Protein AF-A0A836V595-F1 (afdb_monomer_lite)

Secondary structure (DSSP, 8-state):
-PPPPPHHHHHHHHHHHHHHS-HHHHHHHB-S-EEEE--TTSSHHHHHHHHHTSTTEEB-SS--HHHHHTSGGGSS-STT---S---GGGGTTTHHHHHHHHHHHH-B-TT--BGGGS-GGGS-SSBEEEEE-GGGGT-HHHHHHH-TT-EEEE----HHHHHHHHHHHHHHHTTTSSEEETT-TT-TTSPEES---TTGGGGGGS-HHHHH-

Sequence (213 aa):
MSGPPSLQDLITAVNQVAGNFSAAESRACFRDPVIIVSAPRAGSTLLFELMSQAKGLWTVGGESHPVFMTQPHLRAENASFDSGRLTKAHAEGETAHKIRAGFLTLLVDRDRKRYMTMEPSARPSAFRFLEKTPRNALNIPFLCEVFPDARFIFLHRDPRENIASIMEAWTAGRQGGFVTFPGLSGWKRGDWCLLLPPGWRELNDASIAEIAA

Radius of gyration: 17.85 Å; chains: 1; bounding box: 44×37×45 Å

Foldseek 3Di:
DDPDDDLVRLLVQLVVLLVVADLVLLQQQAAQAEEEEEAPPLCVVVVLLVVLQDPQEKELNDALLSLLVSPVVLLCDDPVSQFNADALVCLPDCNLSSSSSSGLSRIAHSVRDRQVPDDPVPRDSYTHYYHYDHSVNRYVNNVCSSHVNYDYDYRDDDLVVQLVVQLVQVVCVVVVGQFPAAQPPLAPPGTDGDGTDGPNNVCNVPDSSVVSD

pLDDT: mean 92.15, std 9.71, range [34.75, 98.69]

Structure (mmCIF, N/CA/C/O backbone):
data_AF-A0A836V595-F1
#
_entry.id   AF-A0A836V595-F1
#
loop_
_atom_site.group_PDB
_atom_site.id
_atom_site.type_symbol
_atom_site.label_atom_id
_atom_site.label_alt_id
_atom_site.label_comp_id
_atom_site.label_asym_id
_atom_site.label_entity_id
_atom_site.label_seq_id
_atom_site.pdbx_PDB_ins_code
_atom_site.Cartn_x
_atom_site.Cartn_y
_atom_site.Cartn_z
_atom_site.occupancy
_atom_site.B_iso_or_equiv
_atom_site.auth_seq_id
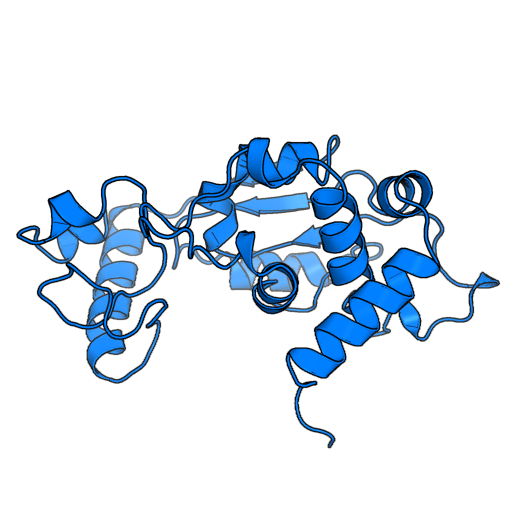_atom_site.auth_comp_id
_atom_site.auth_asym_id
_atom_site.auth_atom_id
_atom_site.pdbx_PDB_model_num
ATOM 1 N N . MET A 1 1 ? 25.486 -2.006 8.867 1.00 34.75 1 MET A N 1
ATOM 2 C CA . MET A 1 1 ? 24.134 -2.118 8.282 1.00 34.75 1 MET A CA 1
ATOM 3 C C . MET A 1 1 ? 23.534 -0.726 8.280 1.00 34.75 1 MET A C 1
ATOM 5 O O . MET A 1 1 ? 23.306 -0.190 9.354 1.00 34.75 1 MET A O 1
ATOM 9 N N . SER A 1 2 ? 23.398 -0.098 7.115 1.00 46.50 2 SER A N 1
ATOM 10 C CA . SER A 1 2 ? 22.745 1.210 7.002 1.00 46.50 2 SER A CA 1
ATOM 11 C C . SER A 1 2 ? 21.274 1.052 7.399 1.00 46.50 2 SER A C 1
ATOM 13 O O . SER A 1 2 ? 20.647 0.077 6.983 1.00 46.50 2 SER A O 1
ATOM 15 N N . GLY A 1 3 ? 20.745 1.948 8.235 1.00 52.47 3 GLY A N 1
ATOM 16 C CA . GLY A 1 3 ? 19.328 1.943 8.609 1.00 52.47 3 GLY A CA 1
ATOM 17 C C . GLY A 1 3 ? 18.401 2.061 7.388 1.00 52.47 3 GLY A C 1
ATOM 18 O O . GLY A 1 3 ? 18.876 2.319 6.276 1.00 52.47 3 GLY A O 1
ATOM 19 N N . PRO A 1 4 ? 17.082 1.859 7.560 1.00 64.81 4 PRO A N 1
ATOM 20 C CA . PRO A 1 4 ? 16.130 2.116 6.485 1.00 64.81 4 PRO A CA 1
ATOM 21 C C . PRO A 1 4 ? 16.301 3.559 5.970 1.00 64.81 4 PRO A C 1
ATOM 23 O O . PRO A 1 4 ? 16.566 4.453 6.777 1.00 64.81 4 PRO A O 1
ATOM 26 N N . PRO A 1 5 ? 16.192 3.793 4.648 1.00 75.75 5 PRO A N 1
ATOM 27 C CA . PRO A 1 5 ? 16.353 5.129 4.080 1.00 75.75 5 PRO A CA 1
ATOM 28 C C . PRO A 1 5 ? 15.342 6.090 4.705 1.00 75.75 5 PRO A C 1
ATOM 30 O O . PRO A 1 5 ? 14.202 5.699 4.986 1.00 75.75 5 PRO A O 1
ATOM 33 N N . SER A 1 6 ? 15.744 7.344 4.917 1.00 91.19 6 SER A N 1
ATOM 34 C CA . SER A 1 6 ? 14.807 8.351 5.411 1.00 91.19 6 SER A CA 1
ATOM 35 C C . SER A 1 6 ? 13.699 8.593 4.379 1.00 91.19 6 SER A C 1
ATOM 37 O O . SER A 1 6 ? 13.858 8.327 3.184 1.00 91.19 6 SER A O 1
ATOM 39 N N . LEU A 1 7 ? 12.563 9.141 4.819 1.00 91.06 7 LEU A N 1
ATOM 40 C CA . LEU A 1 7 ? 11.489 9.518 3.897 1.00 91.06 7 LEU A CA 1
ATOM 41 C C . LEU A 1 7 ? 11.977 10.524 2.838 1.00 91.06 7 LEU A C 1
ATOM 43 O O . LEU A 1 7 ? 11.551 10.451 1.688 1.00 91.06 7 LEU A O 1
ATOM 47 N N . GLN A 1 8 ? 12.899 11.422 3.199 1.00 93.94 8 GLN A N 1
ATOM 48 C CA . GLN A 1 8 ? 13.467 12.398 2.270 1.00 93.94 8 GLN A CA 1
ATOM 49 C C . GLN A 1 8 ? 14.365 11.738 1.214 1.00 93.94 8 GLN A C 1
ATOM 51 O O . GLN A 1 8 ? 14.287 12.093 0.033 1.00 93.94 8 GLN A O 1
ATOM 56 N N . ASP A 1 9 ? 15.162 10.742 1.609 1.00 95.25 9 ASP A N 1
ATOM 57 C CA . ASP A 1 9 ? 15.969 9.952 0.670 1.00 95.25 9 ASP A CA 1
ATOM 58 C C . ASP A 1 9 ? 15.066 9.191 -0.299 1.00 95.25 9 ASP A C 1
ATOM 60 O O . ASP A 1 9 ? 15.308 9.176 -1.506 1.00 95.25 9 ASP A O 1
ATOM 64 N N . LEU A 1 10 ? 13.978 8.608 0.217 1.00 95.25 10 LEU A N 1
ATOM 65 C CA . LEU A 1 10 ? 13.011 7.900 -0.611 1.00 95.25 10 LEU A CA 1
ATOM 66 C C . LEU A 1 10 ? 12.330 8.848 -1.604 1.00 95.25 10 LEU A C 1
ATOM 68 O O . LEU A 1 10 ? 12.279 8.529 -2.786 1.00 95.25 10 LEU A O 1
ATOM 72 N N . ILE A 1 11 ? 11.859 10.021 -1.165 1.00 96.69 11 ILE A N 1
ATOM 73 C CA . ILE A 1 11 ? 11.274 11.042 -2.054 1.00 96.69 11 ILE A CA 1
ATOM 74 C C . ILE A 1 11 ? 12.257 11.419 -3.168 1.00 96.69 11 ILE A C 1
ATOM 76 O O . ILE A 1 11 ? 11.872 11.487 -4.335 1.00 96.69 11 ILE A O 1
ATOM 80 N N . THR A 1 12 ? 13.528 11.620 -2.820 1.00 97.44 12 THR A N 1
ATOM 81 C CA . THR A 1 12 ? 14.582 11.953 -3.787 1.00 97.44 12 THR A CA 1
ATOM 82 C C . THR A 1 12 ? 14.764 10.832 -4.810 1.00 97.44 12 THR A C 1
ATOM 84 O O . THR A 1 12 ? 14.734 11.089 -6.013 1.00 97.44 12 THR A O 1
ATOM 87 N N . ALA A 1 13 ? 14.855 9.581 -4.353 1.00 97.12 13 ALA A N 1
ATOM 88 C CA . ALA A 1 13 ? 14.976 8.418 -5.226 1.00 97.12 13 ALA A CA 1
ATOM 89 C C . ALA A 1 13 ? 13.745 8.231 -6.132 1.00 97.12 13 ALA A C 1
ATOM 91 O O . ALA A 1 13 ? 13.896 7.926 -7.313 1.00 97.12 13 ALA A O 1
ATOM 92 N N . VAL A 1 14 ? 12.529 8.457 -5.621 1.00 97.75 14 VAL A N 1
ATOM 93 C CA . VAL A 1 14 ? 11.296 8.417 -6.428 1.00 97.75 14 VAL A CA 1
ATOM 94 C C . VAL A 1 14 ? 11.317 9.476 -7.522 1.00 97.75 14 VAL A C 1
ATOM 96 O O . VAL A 1 14 ? 11.019 9.152 -8.668 1.00 97.75 14 VAL A O 1
ATOM 99 N N . ASN A 1 15 ? 11.704 10.713 -7.206 1.00 97.69 15 ASN A N 1
ATOM 100 C CA . ASN A 1 15 ? 11.799 11.777 -8.207 1.00 97.69 15 ASN A CA 1
ATOM 101 C C . ASN A 1 15 ? 12.867 11.468 -9.268 1.00 97.69 15 ASN A C 1
ATOM 103 O O . ASN A 1 15 ? 12.645 11.728 -10.447 1.00 97.69 15 ASN A O 1
ATOM 107 N N . GLN A 1 16 ? 13.994 10.866 -8.877 1.00 97.75 16 GLN A N 1
ATOM 108 C CA . GLN A 1 16 ? 15.022 10.429 -9.822 1.00 97.75 16 GLN A CA 1
ATOM 109 C C . GLN A 1 16 ? 14.507 9.321 -10.753 1.00 97.75 16 GLN A C 1
ATOM 111 O O . GLN A 1 16 ? 14.705 9.395 -11.963 1.00 97.75 16 GLN A O 1
ATOM 116 N N . VAL A 1 17 ? 13.820 8.306 -10.218 1.00 97.69 17 VAL A N 1
ATOM 117 C CA . VAL A 1 17 ? 13.222 7.237 -11.035 1.00 97.69 17 VAL A CA 1
ATOM 118 C C . VAL A 1 17 ? 12.127 7.789 -11.950 1.00 97.69 17 VAL A C 1
ATOM 120 O O . VAL A 1 17 ? 12.084 7.409 -13.115 1.00 97.69 17 VAL A O 1
ATOM 123 N N . ALA A 1 18 ? 11.296 8.716 -11.470 1.00 97.75 18 ALA A N 1
ATOM 124 C CA . ALA A 1 18 ? 10.289 9.399 -12.283 1.00 97.75 18 ALA A CA 1
ATOM 125 C C . ALA A 1 18 ? 10.913 10.233 -13.420 1.00 97.75 18 ALA A C 1
ATOM 127 O O . ALA A 1 18 ? 10.356 10.315 -14.505 1.00 97.75 18 ALA A O 1
ATOM 128 N N . GLY A 1 19 ? 12.103 10.808 -13.215 1.00 97.25 19 GLY A N 1
ATOM 129 C CA . GLY A 1 19 ? 12.846 11.485 -14.284 1.00 97.25 19 GLY A CA 1
ATOM 130 C C . GLY A 1 19 ? 13.462 10.533 -15.320 1.00 97.25 19 GLY A C 1
ATOM 131 O O . GLY A 1 19 ? 13.653 10.922 -16.468 1.00 97.25 19 GLY A O 1
ATOM 132 N N . ASN A 1 20 ? 13.760 9.291 -14.928 1.00 96.31 20 ASN A N 1
ATOM 133 C CA . ASN A 1 20 ? 14.415 8.292 -15.781 1.00 96.31 20 ASN A CA 1
ATOM 134 C C . ASN A 1 20 ? 13.439 7.397 -16.558 1.00 96.31 20 ASN A C 1
ATOM 136 O O . ASN A 1 20 ? 13.844 6.759 -17.525 1.00 96.31 20 ASN A O 1
ATOM 140 N N . PHE A 1 21 ? 12.190 7.298 -16.106 1.00 96.44 21 PHE A N 1
ATOM 141 C CA . PHE A 1 21 ? 11.135 6.525 -16.751 1.00 96.44 21 PHE A CA 1
ATOM 142 C C . PHE A 1 21 ? 9.980 7.462 -17.050 1.00 96.44 21 PHE A C 1
ATOM 144 O O . PHE A 1 21 ? 9.424 8.047 -16.132 1.00 96.44 21 PHE A O 1
ATOM 151 N N . SER A 1 22 ? 9.536 7.547 -18.296 1.00 97.44 22 SER A N 1
ATOM 152 C CA . SER A 1 22 ? 8.296 8.256 -18.610 1.00 97.44 22 SER A CA 1
ATOM 153 C C . SER A 1 22 ? 7.074 7.603 -17.941 1.00 97.44 22 SER A C 1
ATOM 155 O O . SER A 1 22 ? 7.079 6.437 -17.512 1.00 97.44 22 SER A O 1
ATOM 157 N N . ALA A 1 23 ? 5.955 8.330 -17.903 1.00 96.69 23 ALA A N 1
ATOM 158 C CA . ALA A 1 23 ? 4.680 7.796 -17.426 1.00 96.69 23 ALA A CA 1
ATOM 159 C C . ALA A 1 23 ? 4.234 6.532 -18.188 1.00 96.69 23 ALA A C 1
ATOM 161 O O . ALA A 1 23 ? 3.664 5.625 -17.574 1.00 96.69 23 ALA A O 1
ATOM 162 N N . ALA A 1 24 ? 4.523 6.458 -19.493 1.00 96.75 24 ALA A N 1
ATOM 163 C CA . ALA A 1 24 ? 4.204 5.316 -20.346 1.00 96.75 24 ALA A CA 1
ATOM 164 C C . ALA A 1 24 ? 5.147 4.126 -20.107 1.00 96.75 24 ALA A C 1
ATOM 166 O O . ALA A 1 24 ? 4.668 3.006 -19.941 1.00 96.75 24 ALA A O 1
ATOM 167 N N . GLU A 1 25 ? 6.460 4.361 -20.016 1.00 96.69 25 GLU A N 1
ATOM 168 C CA . GLU A 1 25 ? 7.447 3.305 -19.731 1.00 96.69 25 GLU A CA 1
ATOM 169 C C . GLU A 1 25 ? 7.222 2.703 -18.347 1.00 96.69 25 GLU A C 1
ATOM 171 O O . GLU A 1 25 ? 7.095 1.487 -18.212 1.00 96.69 25 GLU A O 1
ATOM 176 N N . SER A 1 26 ? 7.072 3.553 -17.324 1.00 97.00 26 SER A N 1
ATOM 177 C CA . SER A 1 26 ? 6.771 3.087 -15.969 1.00 97.00 26 SER A CA 1
ATOM 178 C C . SER A 1 26 ? 5.471 2.292 -15.918 1.00 97.00 26 SER A C 1
ATOM 180 O O . SER A 1 26 ? 5.403 1.338 -15.161 1.00 97.00 26 SER A O 1
ATOM 182 N N . ARG A 1 27 ? 4.448 2.629 -16.715 1.00 96.88 27 ARG A N 1
ATOM 183 C CA . ARG A 1 27 ? 3.215 1.831 -16.820 1.00 96.88 27 ARG A CA 1
ATOM 184 C C . ARG A 1 27 ? 3.471 0.477 -17.483 1.00 96.88 27 ARG A C 1
ATOM 186 O O . ARG A 1 27 ? 3.009 -0.530 -16.964 1.00 96.88 27 ARG A O 1
ATOM 193 N N . ALA A 1 28 ? 4.205 0.450 -18.593 1.00 96.81 28 ALA A N 1
ATOM 194 C CA . ALA A 1 28 ? 4.486 -0.771 -19.348 1.00 96.81 28 ALA A CA 1
ATOM 195 C C . ALA A 1 28 ? 5.300 -1.808 -18.549 1.00 96.81 28 ALA A C 1
ATOM 197 O O . ALA A 1 28 ? 5.166 -3.007 -18.795 1.00 96.81 28 ALA A O 1
ATOM 198 N N . CYS A 1 29 ? 6.101 -1.367 -17.572 1.00 97.19 29 CYS A N 1
ATOM 199 C CA . CYS A 1 29 ? 6.855 -2.267 -16.700 1.00 97.19 29 CYS A CA 1
ATOM 200 C C . CYS A 1 29 ? 5.965 -3.167 -15.816 1.00 97.19 29 CYS A C 1
ATOM 202 O O . CYS A 1 29 ? 6.336 -4.311 -15.556 1.00 97.19 29 CYS A O 1
ATOM 204 N N . PHE A 1 30 ? 4.810 -2.682 -15.347 1.00 97.44 30 PHE A N 1
ATOM 205 C CA . PHE A 1 30 ? 3.935 -3.411 -14.416 1.00 97.44 30 PHE A CA 1
ATOM 206 C C . PHE A 1 30 ? 2.856 -4.176 -15.183 1.00 97.44 30 PHE A C 1
ATOM 208 O O . PHE A 1 30 ? 1.765 -3.656 -15.387 1.00 97.44 30 PHE A O 1
ATOM 215 N N . ARG A 1 31 ? 3.152 -5.413 -15.591 1.00 96.50 31 ARG A N 1
ATOM 216 C CA . ARG A 1 31 ? 2.234 -6.241 -16.384 1.00 96.50 31 ARG A CA 1
ATOM 217 C C . ARG A 1 31 ? 1.452 -7.229 -15.522 1.00 96.50 31 ARG A C 1
ATOM 219 O O . ARG A 1 31 ? 2.037 -8.027 -14.784 1.00 96.50 31 ARG A O 1
ATOM 226 N N . ASP A 1 32 ? 0.133 -7.222 -15.672 1.00 96.88 32 ASP A N 1
ATOM 227 C CA . ASP A 1 32 ? -0.839 -7.995 -14.893 1.00 96.88 32 ASP A CA 1
ATOM 228 C C . ASP A 1 32 ? -0.565 -8.005 -13.370 1.00 96.88 32 ASP A C 1
ATOM 230 O O . ASP A 1 32 ? -0.443 -9.107 -12.800 1.00 96.88 32 ASP A O 1
ATOM 234 N N . PRO A 1 33 ? -0.415 -6.846 -12.689 1.00 98.19 33 PRO A N 1
ATOM 235 C CA . PRO A 1 33 ? -0.132 -6.818 -11.255 1.00 98.19 33 PRO A CA 1
ATOM 236 C C . PRO A 1 33 ? -1.128 -7.656 -10.451 1.00 98.19 33 PRO A C 1
ATOM 238 O O . PRO A 1 33 ? -2.303 -7.748 -10.794 1.00 98.19 33 PRO A O 1
ATOM 241 N N . VAL A 1 34 ? -0.666 -8.270 -9.370 1.00 98.50 34 VAL A N 1
ATOM 242 C CA . VAL A 1 34 ? -1.486 -9.051 -8.445 1.00 98.50 34 VAL A CA 1
ATOM 243 C C . VAL A 1 34 ? -1.480 -8.346 -7.100 1.00 98.50 34 VAL A C 1
ATOM 245 O O . VAL A 1 34 ? -0.436 -8.211 -6.467 1.00 98.50 34 VAL A O 1
ATOM 248 N N . ILE A 1 35 ? -2.647 -7.896 -6.659 1.00 98.69 35 ILE A N 1
ATOM 249 C CA . ILE A 1 35 ? -2.795 -7.137 -5.417 1.00 98.69 35 ILE A CA 1
ATOM 250 C C . ILE A 1 35 ? -3.657 -7.946 -4.455 1.00 98.69 35 ILE A C 1
ATOM 252 O O . ILE A 1 35 ? -4.806 -8.275 -4.756 1.00 98.69 35 ILE A O 1
ATOM 256 N N . ILE A 1 36 ? -3.104 -8.283 -3.292 1.00 98.62 36 ILE A N 1
ATOM 257 C CA . ILE A 1 36 ? -3.832 -8.978 -2.230 1.00 98.62 36 ILE A CA 1
ATOM 258 C C . ILE A 1 36 ? -4.588 -7.934 -1.410 1.00 98.62 36 ILE A C 1
ATOM 260 O O . ILE A 1 36 ? -3.985 -7.055 -0.792 1.00 98.62 36 ILE A O 1
ATOM 264 N N . VAL A 1 37 ? -5.912 -8.062 -1.368 1.00 98.06 37 VAL A N 1
ATOM 265 C CA . VAL A 1 37 ? -6.801 -7.223 -0.560 1.00 98.06 37 VAL A CA 1
ATOM 266 C C . VAL A 1 37 ? -7.516 -8.077 0.477 1.00 98.06 37 VAL A C 1
ATOM 268 O O . VAL A 1 37 ? -7.987 -9.177 0.194 1.00 98.06 37 VAL A O 1
ATOM 271 N N . SER A 1 38 ? -7.574 -7.579 1.705 1.00 96.50 38 SER A N 1
ATOM 272 C CA . SER A 1 38 ? -8.228 -8.253 2.822 1.00 96.50 38 SER A CA 1
ATOM 273 C C . SER A 1 38 ? -8.556 -7.246 3.916 1.00 96.50 38 SER A C 1
ATOM 275 O O . SER A 1 38 ? -7.941 -6.179 3.984 1.00 96.50 38 SER A O 1
ATOM 277 N N . ALA A 1 39 ? -9.439 -7.620 4.840 1.00 95.44 39 ALA A N 1
ATOM 278 C CA . ALA A 1 39 ? -9.462 -6.964 6.141 1.00 95.44 39 ALA A CA 1
ATOM 279 C C . ALA A 1 39 ? -8.083 -7.111 6.828 1.00 95.44 39 ALA A C 1
ATOM 281 O O . ALA A 1 39 ? -7.343 -8.075 6.557 1.00 95.44 39 ALA A O 1
ATOM 282 N N . PRO A 1 40 ? -7.691 -6.185 7.721 1.00 94.38 40 PRO A N 1
ATOM 283 C CA . PRO A 1 40 ? -6.549 -6.408 8.598 1.00 94.38 40 PRO A CA 1
ATOM 284 C C . PRO A 1 40 ? -6.699 -7.741 9.335 1.00 94.38 40 PRO A C 1
ATOM 286 O O . PRO A 1 40 ? -7.807 -8.152 9.649 1.00 94.38 40 PRO A O 1
ATOM 289 N N . ARG A 1 41 ? -5.587 -8.409 9.658 1.00 94.69 41 ARG A N 1
ATOM 290 C CA . ARG A 1 41 ? -5.577 -9.661 10.453 1.00 94.69 41 ARG A CA 1
ATOM 291 C C . ARG A 1 41 ? -6.206 -10.898 9.770 1.00 94.69 41 ARG A C 1
ATOM 293 O O . ARG A 1 41 ? -6.356 -11.941 10.405 1.00 94.69 41 ARG A O 1
ATOM 300 N N . ALA A 1 42 ? -6.461 -10.834 8.462 1.00 96.12 42 ALA A N 1
ATOM 301 C CA . ALA A 1 42 ? -6.968 -11.959 7.664 1.00 96.12 42 ALA A CA 1
ATOM 302 C C . ALA A 1 42 ? -5.892 -12.976 7.208 1.00 96.12 42 ALA A C 1
ATOM 304 O O . ALA A 1 42 ? -6.208 -13.924 6.500 1.00 96.12 42 ALA A O 1
ATOM 305 N N . GLY A 1 43 ? -4.616 -12.783 7.568 1.00 95.31 43 GLY A N 1
ATOM 306 C CA . GLY A 1 43 ? -3.518 -13.673 7.151 1.00 95.31 43 GLY A CA 1
ATOM 307 C C . GLY A 1 43 ? -2.850 -13.308 5.818 1.00 95.31 43 GLY A C 1
ATOM 308 O O . GLY A 1 43 ? -2.105 -14.110 5.260 1.00 95.31 43 GLY A O 1
ATOM 309 N N . SER A 1 44 ? -3.059 -12.089 5.311 1.00 96.19 44 SER A N 1
ATOM 310 C CA . SER A 1 44 ? -2.504 -11.646 4.023 1.00 96.19 44 SER A CA 1
ATOM 311 C C . SER A 1 44 ? -0.973 -11.619 3.973 1.00 96.19 44 SER A C 1
ATOM 313 O O . SER A 1 44 ? -0.407 -11.818 2.903 1.00 96.19 44 SER A O 1
ATOM 315 N N . THR A 1 45 ? -0.289 -11.448 5.111 1.00 96.25 45 THR A N 1
ATOM 316 C CA . THR A 1 45 ? 1.179 -11.562 5.187 1.00 96.25 45 THR A CA 1
ATOM 317 C C . THR A 1 45 ? 1.669 -12.968 4.833 1.00 96.25 45 THR A C 1
ATOM 319 O O . THR A 1 45 ? 2.554 -13.083 3.995 1.00 96.25 45 THR A O 1
ATOM 322 N N . LEU A 1 46 ? 1.055 -14.025 5.381 1.00 97.25 46 LEU A N 1
ATOM 323 C CA . LEU A 1 46 ? 1.443 -15.409 5.077 1.00 97.25 46 LEU A CA 1
ATOM 324 C C . LEU A 1 46 ? 1.250 -15.723 3.587 1.00 97.25 46 LEU A C 1
ATOM 326 O O . LEU A 1 46 ? 2.142 -16.270 2.943 1.00 97.25 46 LEU A O 1
ATOM 330 N N . LEU A 1 47 ? 0.097 -15.340 3.024 1.00 97.75 47 LEU A N 1
ATOM 331 C CA . LEU A 1 47 ? -0.166 -15.522 1.595 1.00 97.75 47 LEU A CA 1
ATOM 332 C C . LEU A 1 47 ? 0.861 -14.772 0.735 1.00 97.75 47 LEU A C 1
ATOM 334 O O . LEU A 1 47 ? 1.408 -15.343 -0.206 1.00 97.75 47 LEU A O 1
ATOM 338 N N . PHE A 1 48 ? 1.142 -13.510 1.069 1.00 98.19 48 PHE A N 1
ATOM 339 C CA . PHE A 1 48 ? 2.134 -12.697 0.370 1.00 98.19 48 PHE A CA 1
ATOM 340 C C . PHE A 1 48 ? 3.527 -13.335 0.409 1.00 98.19 48 PHE A C 1
ATOM 342 O O . PHE A 1 48 ? 4.171 -13.447 -0.632 1.00 98.19 48 PHE A O 1
ATOM 349 N N . GLU A 1 49 ? 3.980 -13.792 1.577 1.00 97.25 49 GLU A N 1
ATOM 350 C CA . GLU A 1 49 ? 5.289 -14.428 1.746 1.00 97.25 49 GLU A CA 1
ATOM 351 C C . GLU A 1 49 ? 5.415 -15.695 0.896 1.00 97.25 49 GLU A C 1
ATOM 353 O O . GLU A 1 49 ? 6.399 -15.836 0.168 1.00 97.25 49 GLU A O 1
ATOM 358 N N . LEU A 1 50 ? 4.398 -16.564 0.900 1.00 97.44 50 LEU A N 1
ATOM 359 C CA . LEU A 1 50 ? 4.370 -17.769 0.067 1.00 97.44 50 LEU A CA 1
ATOM 360 C C . LEU A 1 50 ? 4.391 -17.430 -1.427 1.00 97.44 50 LEU A C 1
ATOM 362 O O . LEU A 1 50 ? 5.192 -17.985 -2.181 1.00 97.44 50 LEU A O 1
ATOM 366 N N . MET A 1 51 ? 3.544 -16.493 -1.863 1.00 97.75 51 MET A N 1
ATOM 367 C CA . MET A 1 51 ? 3.485 -16.087 -3.267 1.00 97.75 51 MET A CA 1
ATOM 368 C C . MET A 1 51 ? 4.784 -15.417 -3.723 1.00 97.75 51 MET A C 1
ATOM 370 O O . MET A 1 51 ? 5.227 -15.680 -4.837 1.00 97.75 51 MET A O 1
ATOM 374 N N . SER A 1 52 ? 5.440 -14.623 -2.869 1.00 97.31 52 SER A N 1
ATOM 375 C CA . SER A 1 52 ? 6.695 -13.922 -3.193 1.00 97.31 52 SER A CA 1
ATOM 376 C C . SER A 1 52 ? 7.841 -14.855 -3.608 1.00 97.31 52 SER A C 1
ATOM 378 O O . SER A 1 52 ? 8.789 -14.414 -4.252 1.00 97.31 52 SER A O 1
ATOM 380 N N . GLN A 1 53 ? 7.742 -16.153 -3.295 1.00 97.06 53 GLN A N 1
ATOM 381 C CA . GLN A 1 53 ? 8.714 -17.168 -3.701 1.00 97.06 53 GLN A CA 1
ATOM 382 C C . GLN A 1 53 ? 8.533 -17.645 -5.149 1.00 97.06 53 GLN A C 1
ATOM 384 O O . GLN A 1 53 ? 9.392 -18.357 -5.674 1.00 97.06 53 GLN A O 1
ATOM 389 N N . ALA A 1 54 ? 7.443 -17.291 -5.832 1.00 96.25 54 ALA A N 1
ATOM 390 C CA . ALA A 1 54 ? 7.251 -17.665 -7.228 1.00 96.25 54 ALA A CA 1
ATOM 391 C C . ALA A 1 54 ? 8.235 -16.916 -8.145 1.00 96.25 54 ALA A C 1
ATOM 393 O O . ALA A 1 54 ? 8.460 -15.712 -8.013 1.00 96.25 54 ALA A O 1
ATOM 394 N N . LYS A 1 55 ? 8.825 -17.627 -9.116 1.00 92.56 55 LYS A N 1
ATOM 395 C CA . LYS A 1 55 ? 9.708 -17.005 -10.115 1.00 92.56 55 LYS A CA 1
ATOM 396 C C . LYS A 1 55 ? 8.921 -15.990 -10.953 1.00 92.56 55 LYS A C 1
ATOM 398 O O . LYS A 1 55 ? 7.798 -16.267 -11.365 1.00 92.56 55 LYS A O 1
ATOM 403 N N . GLY A 1 56 ? 9.533 -14.841 -11.235 1.00 89.94 56 GLY A N 1
ATOM 404 C CA . GLY A 1 56 ? 8.944 -13.786 -12.068 1.00 89.94 56 GLY A CA 1
ATOM 405 C C . GLY A 1 56 ? 8.018 -12.812 -11.332 1.00 89.94 56 GLY A C 1
ATOM 406 O O . GLY A 1 56 ? 7.571 -11.846 -11.953 1.00 89.94 56 GLY A O 1
ATOM 407 N N . LEU A 1 57 ? 7.758 -13.024 -10.035 1.00 96.81 57 LEU A N 1
ATOM 408 C CA . LEU A 1 57 ? 7.104 -12.027 -9.191 1.00 96.81 57 LEU A CA 1
ATOM 409 C C . LEU A 1 57 ? 8.119 -11.054 -8.597 1.00 96.81 57 LEU A C 1
ATOM 411 O O . LEU A 1 57 ? 9.201 -11.440 -8.155 1.00 96.81 57 LEU A O 1
ATOM 415 N N . TRP A 1 58 ? 7.717 -9.790 -8.576 1.00 98.31 58 TRP A N 1
ATOM 416 C CA . TRP A 1 58 ? 8.462 -8.681 -7.994 1.00 98.31 58 TRP A CA 1
ATOM 417 C C . TRP A 1 58 ? 7.610 -8.023 -6.920 1.00 98.31 58 TRP A C 1
ATOM 419 O O . TRP A 1 58 ? 6.405 -7.876 -7.098 1.00 98.31 58 TRP A O 1
ATOM 429 N N . THR A 1 59 ? 8.208 -7.628 -5.802 1.00 97.94 59 THR A N 1
ATOM 430 C CA . THR A 1 59 ? 7.486 -7.024 -4.670 1.00 97.94 59 THR A CA 1
ATOM 431 C C . THR A 1 59 ? 8.288 -5.871 -4.085 1.00 97.94 59 THR A C 1
ATOM 433 O O . THR A 1 59 ? 9.451 -5.692 -4.429 1.00 97.94 59 THR A O 1
ATOM 436 N N . VAL A 1 60 ? 7.716 -5.122 -3.142 1.00 95.94 60 VAL A N 1
ATOM 437 C CA . VAL A 1 60 ? 8.493 -4.192 -2.295 1.00 95.94 60 VAL A CA 1
ATOM 438 C C . VAL A 1 60 ? 9.045 -4.857 -1.024 1.00 95.94 60 VAL A C 1
ATOM 440 O O . VAL A 1 60 ? 9.537 -4.182 -0.126 1.00 95.94 60 VAL A O 1
ATOM 443 N N . GLY A 1 61 ? 8.945 -6.188 -0.917 1.00 91.56 61 GLY A N 1
ATOM 444 C CA . GLY A 1 61 ? 9.436 -6.979 0.215 1.00 91.56 61 GLY A CA 1
ATOM 445 C C . GLY A 1 61 ? 8.619 -6.859 1.507 1.00 91.56 61 GLY A C 1
ATOM 446 O O . GLY A 1 61 ? 9.037 -7.399 2.528 1.00 91.56 61 GLY A O 1
ATOM 447 N N . GLY A 1 62 ? 7.484 -6.161 1.481 1.00 92.00 62 GLY A N 1
ATOM 448 C CA . GLY A 1 62 ? 6.640 -5.896 2.641 1.00 92.00 62 GLY A CA 1
ATOM 449 C C . GLY A 1 62 ? 5.468 -4.985 2.284 1.00 92.00 62 GLY A C 1
ATOM 450 O O . GLY A 1 62 ? 4.946 -5.048 1.173 1.00 92.00 62 GLY A O 1
ATOM 451 N N . GLU A 1 63 ? 5.066 -4.134 3.226 1.00 93.12 63 GLU A N 1
ATOM 452 C CA . GLU A 1 63 ? 3.964 -3.188 3.029 1.00 93.12 63 GLU A CA 1
ATOM 453 C C . GLU A 1 63 ? 4.445 -1.893 2.370 1.00 93.12 63 GLU A C 1
ATOM 455 O O . GLU A 1 63 ? 5.498 -1.344 2.697 1.00 93.12 63 GLU A O 1
ATOM 460 N N . SER A 1 64 ? 3.645 -1.375 1.445 1.00 93.88 64 SER A N 1
ATOM 461 C CA . SER A 1 64 ? 4.004 -0.255 0.575 1.00 93.88 64 SER A CA 1
ATOM 462 C C . SER A 1 64 ? 3.740 1.122 1.187 1.00 93.88 64 SER A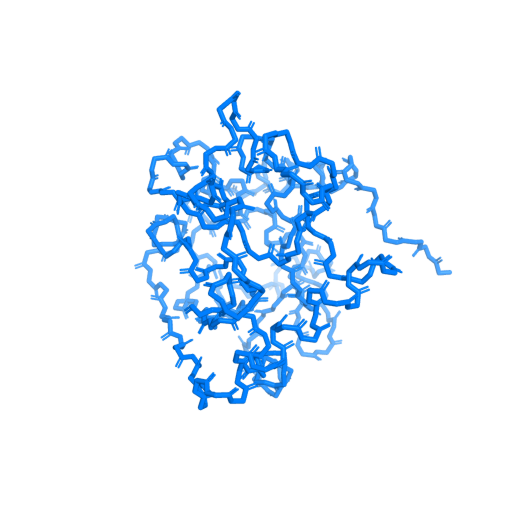 C 1
ATOM 464 O O . SER A 1 64 ? 3.839 2.128 0.485 1.00 93.88 64 SER A O 1
ATOM 466 N N . HIS A 1 65 ? 3.475 1.203 2.497 1.00 91.81 65 HIS A N 1
ATOM 467 C CA . HIS A 1 65 ? 3.268 2.466 3.216 1.00 91.81 65 HIS A CA 1
ATOM 468 C C . HIS A 1 65 ? 4.293 3.557 2.849 1.00 91.81 65 HIS A C 1
ATOM 470 O O . HIS A 1 65 ? 3.855 4.658 2.509 1.00 91.81 65 HIS A O 1
ATOM 476 N N . PRO A 1 66 ? 5.619 3.291 2.803 1.00 92.44 66 PRO A N 1
ATOM 477 C CA . PRO A 1 66 ? 6.600 4.316 2.442 1.00 92.44 66 PRO A CA 1
ATOM 478 C C . PRO A 1 66 ? 6.395 4.917 1.044 1.00 92.44 66 PRO A C 1
ATOM 480 O O . PRO A 1 66 ? 6.632 6.107 0.865 1.00 92.44 66 PRO A O 1
ATOM 483 N N . VAL A 1 67 ? 5.913 4.133 0.069 1.00 95.12 67 VAL A N 1
ATOM 484 C CA . VAL A 1 67 ? 5.647 4.601 -1.305 1.00 95.12 67 VAL A CA 1
ATOM 485 C C . VAL A 1 67 ? 4.539 5.647 -1.303 1.00 95.12 67 VAL A C 1
ATOM 487 O O . VAL A 1 67 ? 4.733 6.743 -1.828 1.00 95.12 67 VAL A O 1
ATOM 490 N N . PHE A 1 68 ? 3.413 5.356 -0.647 1.00 92.88 68 PHE A N 1
ATOM 491 C CA . PHE A 1 68 ? 2.317 6.318 -0.488 1.00 92.88 68 PHE A CA 1
ATOM 492 C C . PHE A 1 68 ? 2.769 7.556 0.287 1.00 92.88 68 PHE A C 1
ATOM 494 O O . PHE A 1 68 ? 2.431 8.678 -0.088 1.00 92.88 68 PHE A O 1
ATOM 501 N N . MET A 1 69 ? 3.615 7.370 1.306 1.00 91.25 69 MET A N 1
ATOM 502 C CA . MET A 1 69 ? 4.190 8.478 2.064 1.00 91.25 69 MET A CA 1
ATOM 503 C C . MET A 1 69 ? 5.079 9.389 1.215 1.00 91.25 69 MET A C 1
ATOM 505 O O . MET A 1 69 ? 5.313 10.518 1.619 1.00 91.25 69 MET A O 1
ATOM 509 N N . THR A 1 70 ? 5.545 9.009 0.027 1.00 93.69 70 THR A N 1
ATOM 510 C CA . THR A 1 70 ? 6.281 9.959 -0.832 1.00 93.69 70 THR A CA 1
ATOM 511 C C . THR A 1 70 ? 5.395 11.056 -1.424 1.00 93.69 70 THR A C 1
ATOM 513 O O . THR A 1 70 ? 5.913 12.099 -1.813 1.00 93.69 70 THR A O 1
ATOM 516 N N . GLN A 1 71 ? 4.074 10.853 -1.461 1.00 91.94 71 GLN A N 1
ATOM 517 C CA . GLN A 1 71 ? 3.107 11.797 -2.018 1.00 91.94 71 GLN A CA 1
ATOM 518 C C . GLN A 1 71 ? 2.297 12.430 -0.880 1.00 91.94 71 GLN A C 1
ATOM 520 O O . GLN A 1 71 ? 1.403 11.774 -0.347 1.00 91.94 71 GLN A O 1
ATOM 525 N N . PRO A 1 72 ? 2.567 13.693 -0.488 1.00 87.88 72 PRO A N 1
ATOM 526 C CA . PRO A 1 72 ? 1.928 14.310 0.677 1.00 87.88 72 PRO A CA 1
ATOM 527 C C . PRO A 1 72 ? 0.397 14.235 0.667 1.00 87.88 72 PRO A C 1
ATOM 529 O O . PRO A 1 72 ? -0.203 13.867 1.668 1.00 87.88 72 PRO A O 1
ATOM 532 N N . HIS A 1 73 ? -0.231 14.469 -0.488 1.00 86.25 73 HIS A N 1
ATOM 533 C CA . HIS A 1 73 ? -1.688 14.430 -0.642 1.00 86.25 73 HIS A CA 1
ATOM 534 C C . HIS A 1 73 ? -2.304 13.017 -0.538 1.00 86.25 73 HIS A C 1
ATOM 536 O O . HIS A 1 73 ? -3.519 12.895 -0.415 1.00 86.25 73 HIS A O 1
ATOM 542 N N . LEU A 1 74 ? -1.496 11.947 -0.574 1.00 88.31 74 LEU A N 1
ATOM 543 C CA . LEU A 1 74 ? -1.949 10.559 -0.390 1.00 88.31 74 LEU A CA 1
ATOM 544 C C . LEU A 1 74 ? -1.739 10.036 1.028 1.00 88.31 74 LEU A C 1
ATOM 546 O O . LEU A 1 74 ? -2.194 8.935 1.346 1.00 88.31 74 LEU A O 1
ATOM 550 N N . ARG A 1 75 ? -1.081 10.810 1.896 1.00 80.00 75 ARG A N 1
ATOM 551 C CA . ARG A 1 75 ? -0.835 10.454 3.298 1.00 80.00 75 ARG A CA 1
ATOM 552 C C . ARG A 1 75 ? -2.113 10.459 4.135 1.00 80.00 75 ARG A C 1
ATOM 554 O O . ARG A 1 75 ? -2.017 10.553 5.337 1.00 80.00 75 ARG A O 1
ATOM 561 N N . ALA A 1 76 ? -3.301 10.368 3.536 1.00 63.66 76 ALA A N 1
ATOM 562 C CA . ALA A 1 76 ? -4.568 10.521 4.241 1.00 63.66 76 ALA A CA 1
ATOM 563 C C . ALA A 1 76 ? -4.541 11.729 5.193 1.00 63.66 76 ALA A C 1
ATOM 565 O O . ALA A 1 76 ? -4.820 11.587 6.372 1.00 63.66 76 ALA A O 1
ATOM 566 N N . GLU A 1 77 ? -4.179 12.896 4.663 1.00 59.44 77 GLU A N 1
ATOM 567 C CA . GLU A 1 77 ? -4.271 14.178 5.363 1.00 59.44 77 GLU A CA 1
ATOM 568 C C . GLU A 1 77 ? -4.648 15.258 4.343 1.00 59.44 77 GLU A C 1
ATOM 570 O O . GLU A 1 77 ? -3.847 16.105 3.953 1.00 59.44 77 GLU A O 1
ATOM 575 N N . ASN A 1 78 ? -5.888 15.201 3.848 1.00 55.00 78 ASN A N 1
ATOM 576 C CA . ASN A 1 78 ? -6.534 16.442 3.427 1.00 55.00 78 ASN A CA 1
ATOM 577 C C . ASN A 1 78 ? -7.017 17.172 4.694 1.00 55.00 78 ASN A C 1
ATOM 579 O O . ASN A 1 78 ? -7.154 16.544 5.746 1.00 55.00 78 ASN A O 1
ATOM 583 N N . ALA A 1 79 ? -7.271 18.482 4.611 1.00 51.81 79 ALA A N 1
ATOM 584 C CA . ALA A 1 79 ? -7.646 19.303 5.771 1.00 51.81 79 ALA A CA 1
ATOM 585 C C . ALA A 1 79 ? -8.830 18.740 6.590 1.00 51.81 79 ALA A C 1
ATOM 587 O O . ALA A 1 79 ? -8.986 19.087 7.758 1.00 51.81 79 ALA A O 1
ATOM 588 N N . SER A 1 80 ? -9.637 17.855 5.996 1.00 59.81 80 SER A N 1
ATOM 589 C CA . SER A 1 80 ? -10.832 17.276 6.599 1.00 59.81 80 SER A CA 1
ATOM 590 C C . SER A 1 80 ? -10.613 15.935 7.308 1.00 59.81 80 SER A C 1
ATOM 592 O O . SER A 1 80 ? -11.488 15.537 8.068 1.00 59.81 80 SER A O 1
ATOM 594 N N . PHE A 1 81 ? -9.491 15.219 7.124 1.00 67.12 81 PHE A N 1
ATOM 595 C CA . PHE A 1 81 ? -9.242 13.904 7.764 1.00 67.12 81 PHE A CA 1
ATOM 596 C C . PHE A 1 81 ? -10.421 12.911 7.635 1.00 67.12 81 PHE A C 1
ATOM 598 O O . PHE A 1 81 ? -10.792 12.207 8.578 1.00 67.12 81 PHE A O 1
ATOM 605 N N . ASP A 1 82 ? -11.062 12.863 6.467 1.00 77.06 82 ASP A N 1
ATOM 606 C CA . ASP A 1 82 ? -12.340 12.149 6.332 1.00 77.06 82 ASP A CA 1
ATOM 607 C C . ASP A 1 82 ? -12.202 10.624 6.263 1.00 77.06 82 ASP A C 1
ATOM 609 O O . ASP A 1 82 ? -13.116 9.910 6.672 1.00 77.06 82 ASP A O 1
ATOM 613 N N . SER A 1 83 ? -11.077 10.107 5.755 1.00 86.25 83 SER A N 1
ATOM 614 C CA . SER A 1 83 ? -10.746 8.674 5.776 1.00 86.25 83 SER A CA 1
ATOM 615 C C . SER A 1 83 ? -9.324 8.399 5.278 1.00 86.25 83 SER A C 1
ATOM 617 O O . SER A 1 83 ? -8.691 9.240 4.643 1.00 86.25 83 SER A O 1
ATOM 619 N N . GLY A 1 84 ? -8.858 7.164 5.469 1.00 87.94 84 GLY A N 1
ATOM 620 C CA . GLY A 1 84 ? -7.671 6.615 4.814 1.00 87.94 84 GLY A CA 1
ATOM 621 C C . GLY A 1 84 ? -7.885 6.132 3.372 1.00 87.94 84 GLY A C 1
ATOM 622 O O . GLY A 1 84 ? -6.963 5.528 2.811 1.00 87.94 84 GLY A O 1
ATOM 623 N N . ARG A 1 85 ? -9.080 6.343 2.801 1.00 91.06 85 ARG A N 1
ATOM 624 C CA . ARG A 1 85 ? -9.492 5.858 1.478 1.00 91.06 85 ARG A CA 1
ATOM 625 C C . ARG A 1 85 ? -9.013 6.786 0.361 1.00 91.06 85 ARG A C 1
ATOM 627 O O . ARG A 1 85 ? -9.241 7.988 0.405 1.00 91.06 85 ARG A O 1
ATOM 634 N N . LEU A 1 86 ? -8.457 6.197 -0.694 1.00 91.88 86 LEU A N 1
ATOM 635 C CA . LEU A 1 86 ? -8.110 6.859 -1.948 1.00 91.88 86 LEU A CA 1
ATOM 636 C C . LEU A 1 86 ? -9.114 6.483 -3.043 1.00 91.88 86 LEU A C 1
ATOM 638 O O . LEU A 1 86 ? -9.471 5.319 -3.236 1.00 91.88 86 LEU A O 1
ATOM 642 N N . THR A 1 87 ? -9.561 7.492 -3.778 1.00 92.44 87 THR A N 1
ATOM 643 C CA . THR A 1 87 ? -10.434 7.366 -4.955 1.00 92.44 87 THR A CA 1
ATOM 644 C C . THR A 1 87 ? -9.633 7.567 -6.242 1.00 92.44 87 THR A C 1
ATOM 646 O O . THR A 1 87 ? -8.481 7.995 -6.188 1.00 92.44 87 THR A O 1
ATOM 649 N N . LYS A 1 88 ? -10.255 7.339 -7.406 1.00 94.81 88 LYS A N 1
ATOM 650 C CA . LYS A 1 88 ? -9.639 7.616 -8.716 1.00 94.81 88 LYS A CA 1
ATOM 651 C C . LYS A 1 88 ? -9.074 9.040 -8.844 1.00 94.81 88 LYS A C 1
ATOM 653 O O . LYS A 1 88 ? -8.005 9.214 -9.410 1.00 94.81 88 LYS A O 1
ATOM 658 N N . ALA A 1 89 ? -9.729 10.029 -8.227 1.00 92.06 89 ALA A N 1
ATOM 659 C CA . ALA A 1 89 ? -9.309 11.431 -8.284 1.00 92.06 89 ALA A CA 1
ATOM 660 C C . ALA A 1 89 ? -7.929 11.665 -7.649 1.00 92.06 89 ALA A C 1
ATOM 662 O O . ALA A 1 89 ? -7.202 12.579 -8.015 1.00 92.06 89 ALA A O 1
ATOM 663 N N . HIS A 1 90 ? -7.531 10.797 -6.716 1.00 92.94 90 HIS A N 1
ATOM 664 C CA . HIS A 1 90 ? -6.219 10.873 -6.085 1.00 92.94 90 HIS A CA 1
ATOM 665 C C . HIS A 1 90 ? -5.096 10.342 -6.991 1.00 92.94 90 HIS A C 1
ATOM 667 O O . HIS A 1 90 ? -3.931 10.544 -6.677 1.00 92.94 90 HIS A O 1
ATOM 673 N N . ALA A 1 91 ? -5.413 9.648 -8.088 1.00 94.81 91 ALA A N 1
ATOM 674 C CA . ALA A 1 91 ? -4.427 9.120 -9.032 1.00 94.81 91 ALA A CA 1
ATOM 675 C C . ALA A 1 91 ? -4.156 10.062 -10.224 1.00 94.81 91 ALA A C 1
ATOM 677 O O . ALA A 1 91 ? -3.334 9.732 -11.078 1.00 94.81 91 ALA A O 1
ATOM 678 N N . GLU A 1 92 ? -4.828 11.214 -10.286 1.00 89.19 92 GLU A N 1
ATOM 679 C CA . GLU A 1 92 ? -4.756 12.161 -11.403 1.00 89.19 92 GLU A CA 1
ATOM 680 C C . GLU A 1 92 ? -3.381 12.847 -11.547 1.00 89.19 92 GLU A C 1
ATOM 682 O O . GLU A 1 92 ? -2.536 12.834 -10.645 1.00 89.19 92 GLU A O 1
ATOM 687 N N . GLY A 1 93 ? -3.151 13.457 -12.715 1.00 89.25 93 GLY A N 1
ATOM 688 C CA . GLY A 1 93 ? -1.904 14.147 -13.045 1.00 89.25 93 GLY A CA 1
ATOM 689 C C . GLY A 1 93 ? -0.684 13.222 -12.998 1.00 89.25 93 GLY A C 1
ATOM 690 O O . GLY A 1 93 ? -0.693 12.116 -13.534 1.00 89.25 93 GLY A O 1
ATOM 691 N N . GLU A 1 94 ? 0.377 13.676 -12.331 1.00 95.31 94 GLU A N 1
ATOM 692 C CA . GLU A 1 94 ? 1.632 12.926 -12.180 1.00 95.31 94 GLU A CA 1
ATOM 693 C C . GLU A 1 94 ? 1.582 11.862 -11.069 1.00 95.31 94 GLU A C 1
ATOM 695 O O . GLU A 1 94 ? 2.538 11.101 -10.893 1.00 95.31 94 GLU A O 1
ATOM 700 N N . THR A 1 95 ? 0.500 11.781 -10.288 1.00 96.25 95 THR A N 1
ATOM 701 C CA . THR A 1 95 ? 0.477 10.941 -9.083 1.00 96.25 95 THR A CA 1
ATOM 702 C C . THR A 1 95 ? 0.600 9.458 -9.406 1.00 96.25 95 THR A C 1
ATOM 704 O O . THR A 1 95 ? 1.433 8.773 -8.809 1.00 96.25 95 THR A O 1
ATOM 707 N N . ALA A 1 96 ? -0.165 8.950 -10.377 1.00 97.69 96 ALA A N 1
ATOM 708 C CA . ALA A 1 96 ? -0.056 7.550 -10.781 1.00 97.69 96 ALA A CA 1
ATOM 709 C C . ALA A 1 96 ? 1.360 7.201 -11.270 1.00 97.69 96 ALA A C 1
ATOM 711 O O . ALA A 1 96 ? 1.891 6.137 -10.945 1.00 97.69 96 ALA A O 1
ATOM 712 N N . HIS A 1 97 ? 2.000 8.115 -12.006 1.00 98.44 97 HIS A N 1
ATOM 713 C CA . HIS A 1 97 ? 3.374 7.944 -12.464 1.00 98.44 97 HIS A CA 1
ATOM 714 C C . HIS A 1 97 ? 4.369 7.908 -11.293 1.00 98.44 97 HIS A C 1
ATOM 716 O O . HIS A 1 97 ? 5.152 6.960 -11.191 1.00 98.44 97 HIS A O 1
ATOM 722 N N . LYS A 1 98 ? 4.286 8.860 -10.357 1.00 98.25 98 LYS A N 1
ATOM 723 C CA . LYS A 1 98 ? 5.148 8.900 -9.164 1.00 98.25 98 LYS A CA 1
ATOM 724 C C . LYS A 1 98 ? 4.970 7.689 -8.257 1.00 98.25 98 LYS A C 1
ATOM 726 O O . LYS A 1 98 ? 5.939 7.214 -7.673 1.00 98.25 98 LYS A O 1
ATOM 731 N N . ILE A 1 99 ? 3.758 7.151 -8.161 1.00 98.19 99 ILE A N 1
ATOM 732 C CA . ILE A 1 99 ? 3.497 5.931 -7.394 1.00 98.19 99 ILE A CA 1
ATOM 733 C C . ILE A 1 99 ? 4.165 4.724 -8.052 1.00 98.19 99 ILE A C 1
ATOM 735 O O . ILE A 1 99 ? 4.865 3.978 -7.367 1.00 98.19 99 ILE A O 1
ATOM 739 N N . ARG A 1 100 ? 4.052 4.568 -9.379 1.00 98.50 100 ARG A N 1
ATOM 740 C CA . ARG A 1 100 ? 4.801 3.533 -10.116 1.00 98.50 100 ARG A CA 1
ATOM 741 C C . ARG A 1 100 ? 6.312 3.697 -9.962 1.00 98.50 100 ARG A C 1
ATOM 743 O O . ARG A 1 100 ? 6.997 2.704 -9.724 1.00 98.50 100 ARG A O 1
ATOM 750 N N . ALA A 1 101 ? 6.826 4.926 -10.026 1.00 98.44 101 ALA A N 1
ATOM 751 C CA . ALA A 1 101 ? 8.236 5.220 -9.768 1.00 98.44 101 ALA A CA 1
ATOM 752 C C . ALA A 1 101 ? 8.652 4.824 -8.341 1.00 98.44 101 ALA A C 1
ATOM 754 O O . ALA A 1 101 ? 9.693 4.202 -8.151 1.00 98.44 101 ALA A O 1
ATOM 755 N N . GLY A 1 102 ? 7.813 5.097 -7.339 1.00 98.06 102 GLY A N 1
ATOM 756 C CA . GLY A 1 102 ? 8.070 4.697 -5.958 1.00 98.06 102 GLY A CA 1
ATOM 757 C C . GLY A 1 102 ? 8.099 3.189 -5.748 1.00 98.06 102 GLY A C 1
ATOM 758 O O . GLY A 1 102 ? 8.972 2.690 -5.037 1.00 98.06 102 GLY A O 1
ATOM 759 N N . PHE A 1 103 ? 7.216 2.448 -6.417 1.00 98.19 103 PHE A N 1
ATOM 760 C CA . PHE A 1 103 ? 7.300 0.991 -6.442 1.00 98.19 103 PHE A CA 1
ATOM 761 C C . PHE A 1 103 ? 8.599 0.523 -7.101 1.00 98.19 103 PHE A C 1
ATOM 763 O O . PHE A 1 103 ? 9.346 -0.226 -6.477 1.00 98.19 103 PHE A O 1
ATOM 770 N N . LEU A 1 104 ? 8.914 1.019 -8.302 1.00 97.88 104 LEU A N 1
ATOM 771 C CA . LEU A 1 104 ? 10.146 0.714 -9.041 1.00 97.88 104 LEU A CA 1
ATOM 772 C C . LEU A 1 104 ? 11.418 0.920 -8.193 1.00 97.88 104 LEU A C 1
ATOM 774 O O . LEU A 1 104 ? 12.318 0.080 -8.235 1.00 97.88 104 LEU A O 1
ATOM 778 N N . THR A 1 105 ? 11.477 1.982 -7.384 1.00 97.38 105 THR A N 1
ATOM 779 C CA . THR A 1 105 ? 12.591 2.265 -6.458 1.00 97.38 105 THR A CA 1
ATOM 780 C C . THR A 1 105 ? 12.815 1.159 -5.423 1.00 97.38 105 THR A C 1
ATOM 782 O O . THR A 1 105 ? 13.957 0.887 -5.048 1.00 97.38 105 THR A O 1
ATOM 785 N N . LEU A 1 106 ? 11.743 0.518 -4.949 1.00 96.88 106 LEU A N 1
ATOM 786 C CA . LEU A 1 106 ? 11.783 -0.468 -3.864 1.00 96.88 106 LEU A CA 1
ATOM 787 C C . LEU A 1 106 ? 11.677 -1.922 -4.342 1.00 96.88 106 LEU A C 1
ATOM 789 O O . LEU A 1 106 ? 11.758 -2.833 -3.518 1.00 96.88 106 LEU A O 1
ATOM 793 N N . LEU A 1 107 ? 11.493 -2.149 -5.645 1.00 97.38 107 LEU A N 1
ATOM 794 C CA . LEU A 1 107 ? 11.263 -3.478 -6.196 1.00 97.38 107 LEU A CA 1
ATOM 795 C C . LEU A 1 107 ? 12.429 -4.433 -5.942 1.00 97.38 107 LEU A C 1
ATOM 797 O O . LEU A 1 107 ? 13.586 -4.144 -6.262 1.00 97.38 107 LEU A O 1
ATOM 801 N N . VAL A 1 108 ? 12.079 -5.615 -5.447 1.00 97.25 108 VAL A N 1
ATOM 802 C CA . VAL A 1 108 ? 12.957 -6.767 -5.273 1.00 97.25 108 VAL A CA 1
ATOM 803 C C . VAL A 1 108 ? 12.306 -8.031 -5.819 1.00 97.25 108 VAL A C 1
ATOM 805 O O . VAL A 1 108 ? 11.081 -8.180 -5.776 1.00 97.25 108 VAL A O 1
ATOM 808 N N . ASP A 1 109 ? 13.131 -8.949 -6.306 1.00 96.94 109 ASP A N 1
ATOM 809 C CA . ASP A 1 109 ? 12.711 -10.311 -6.627 1.00 96.94 109 ASP A CA 1
ATOM 810 C C . ASP A 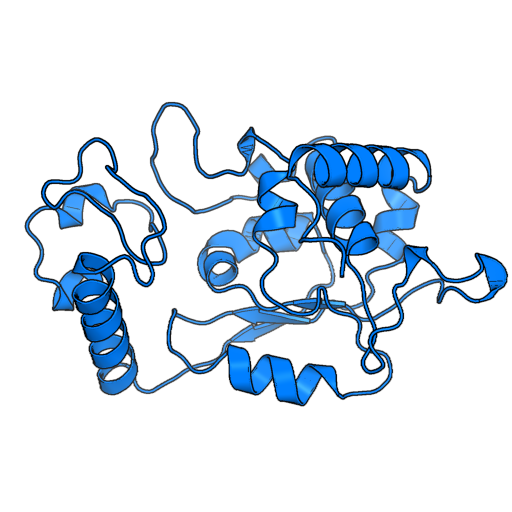1 109 ? 12.775 -11.238 -5.394 1.00 96.94 109 ASP A C 1
ATOM 812 O O . ASP A 1 109 ? 13.087 -10.819 -4.271 1.00 96.94 109 ASP A O 1
ATOM 816 N N . ARG A 1 110 ? 12.479 -12.525 -5.612 1.00 96.06 110 ARG A N 1
ATOM 817 C CA . ARG A 1 110 ? 12.517 -13.574 -4.579 1.00 96.06 110 ARG A CA 1
ATOM 818 C C . ARG A 1 110 ? 13.886 -13.750 -3.911 1.00 96.06 110 ARG A C 1
ATOM 820 O O . ARG A 1 110 ? 13.939 -14.161 -2.756 1.00 96.06 110 ARG A O 1
ATOM 827 N N . ASP A 1 111 ? 14.968 -13.420 -4.617 1.00 95.38 111 ASP A N 1
ATOM 828 C CA . ASP A 1 111 ? 16.352 -13.548 -4.150 1.00 95.38 111 ASP A CA 1
ATOM 829 C C . ASP A 1 111 ? 16.851 -12.234 -3.519 1.00 95.38 111 ASP A C 1
ATOM 831 O O . ASP A 1 111 ? 18.037 -12.073 -3.231 1.00 95.38 111 ASP A O 1
ATOM 835 N N . ARG A 1 112 ? 15.933 -11.282 -3.274 1.00 94.31 112 ARG A N 1
ATOM 836 C CA . ARG A 1 112 ? 16.187 -9.936 -2.734 1.00 94.31 112 ARG A CA 1
ATOM 837 C C . ARG A 1 112 ? 17.045 -9.053 -3.644 1.00 94.31 112 ARG A C 1
ATOM 839 O O . ARG A 1 112 ? 17.547 -8.019 -3.188 1.00 94.31 112 ARG A O 1
ATOM 846 N N . LYS A 1 113 ? 17.186 -9.392 -4.928 1.00 95.50 113 LYS A N 1
ATOM 847 C CA . LYS A 1 113 ? 17.885 -8.546 -5.898 1.00 95.50 113 LYS A CA 1
ATOM 848 C C . LYS A 1 113 ? 17.023 -7.329 -6.212 1.00 95.50 113 LYS A C 1
ATOM 850 O O . LYS A 1 113 ? 15.870 -7.463 -6.614 1.00 95.50 113 LYS A O 1
ATOM 855 N N . ARG A 1 114 ? 17.576 -6.129 -6.023 1.00 96.19 114 ARG A N 1
ATOM 856 C CA . ARG A 1 114 ? 16.860 -4.870 -6.276 1.00 96.19 114 ARG A CA 1
ATOM 857 C C . ARG A 1 114 ? 16.833 -4.557 -7.765 1.00 96.19 114 ARG A C 1
ATOM 859 O O . ARG A 1 114 ? 17.879 -4.574 -8.407 1.00 96.19 114 ARG A O 1
ATOM 866 N N . TYR A 1 115 ? 15.668 -4.180 -8.285 1.00 96.56 115 TYR A N 1
ATOM 867 C CA . TYR A 1 115 ? 15.490 -3.829 -9.699 1.00 96.56 115 TYR A CA 1
ATOM 868 C C . TYR A 1 115 ? 16.419 -2.678 -10.119 1.00 96.56 115 TYR A C 1
ATOM 870 O O . TYR A 1 115 ? 17.122 -2.759 -11.126 1.00 96.56 115 TYR A O 1
ATOM 878 N N . MET A 1 116 ? 16.496 -1.626 -9.295 1.00 95.69 116 MET A N 1
ATOM 879 C CA . MET A 1 116 ? 17.287 -0.428 -9.602 1.00 95.69 116 MET A CA 1
ATOM 880 C C . MET A 1 116 ? 18.802 -0.613 -9.509 1.00 95.69 116 MET A C 1
ATOM 882 O O . MET A 1 116 ? 19.536 0.211 -10.046 1.00 95.69 116 MET A O 1
ATOM 886 N N . THR A 1 117 ? 19.287 -1.692 -8.888 1.00 95.56 117 THR A N 1
ATOM 887 C CA . THR A 1 117 ? 20.726 -2.007 -8.845 1.00 95.56 117 THR A CA 1
ATOM 888 C C . THR A 1 117 ? 21.152 -2.951 -9.968 1.00 95.56 117 THR A C 1
ATOM 890 O O . THR A 1 117 ? 22.316 -3.326 -10.038 1.00 95.56 117 THR A O 1
ATOM 893 N N . MET A 1 118 ? 20.222 -3.399 -10.816 1.00 95.31 118 MET A N 1
ATOM 894 C CA . MET A 1 118 ? 20.550 -4.209 -11.987 1.00 95.31 118 MET A CA 1
ATOM 895 C C . MET A 1 118 ? 21.112 -3.326 -13.098 1.00 95.31 118 MET A C 1
ATOM 897 O O . MET A 1 118 ? 20.628 -2.205 -13.296 1.00 95.31 118 MET A O 1
ATOM 901 N N . GLU A 1 119 ? 22.037 -3.878 -13.880 1.00 95.00 119 GLU A N 1
ATOM 902 C CA . GLU A 1 119 ? 22.431 -3.297 -15.163 1.00 95.00 119 GLU A CA 1
ATOM 903 C C . GLU A 1 119 ? 21.195 -3.079 -16.051 1.00 95.00 119 GLU A C 1
ATOM 905 O O . GLU A 1 119 ? 20.356 -3.983 -16.130 1.00 95.00 119 GLU A O 1
ATOM 910 N N . PRO A 1 120 ? 21.051 -1.922 -16.728 1.00 92.50 120 PRO A N 1
ATOM 911 C CA . PRO A 1 120 ? 19.873 -1.622 -17.543 1.00 92.50 120 PRO A CA 1
ATOM 912 C C . PRO A 1 120 ? 19.528 -2.707 -18.570 1.00 92.50 120 PRO A C 1
ATOM 914 O O . PRO A 1 120 ? 18.357 -3.033 -18.734 1.00 92.50 120 PRO A O 1
ATOM 917 N N . SER A 1 121 ? 20.533 -3.323 -19.200 1.00 93.44 121 SER A N 1
ATOM 918 C CA . SER A 1 121 ? 20.357 -4.408 -20.178 1.00 93.44 121 SER A CA 1
ATOM 919 C C . SER A 1 121 ? 19.877 -5.730 -19.570 1.00 93.44 121 SER A C 1
ATOM 921 O O . SER A 1 121 ? 19.345 -6.575 -20.285 1.00 93.44 121 SER A O 1
ATOM 923 N N . ALA A 1 122 ? 20.055 -5.919 -18.261 1.00 93.25 122 ALA A N 1
ATOM 924 C CA . ALA A 1 122 ? 19.623 -7.109 -17.534 1.00 93.25 122 ALA A CA 1
ATOM 925 C C . ALA A 1 122 ? 18.262 -6.924 -16.842 1.00 93.25 122 ALA A C 1
ATOM 927 O O . ALA A 1 122 ? 17.727 -7.890 -16.291 1.00 93.25 122 ALA A O 1
ATOM 928 N N . ARG A 1 123 ? 17.708 -5.703 -16.821 1.00 94.44 123 ARG A N 1
ATOM 929 C CA . ARG A 1 123 ? 16.395 -5.439 -16.223 1.00 94.44 123 ARG A CA 1
ATOM 930 C C . ARG A 1 123 ? 15.302 -6.063 -17.087 1.00 94.44 123 ARG A C 1
ATOM 932 O O . ARG A 1 123 ? 15.303 -5.859 -18.301 1.00 94.44 123 ARG A O 1
ATOM 939 N N . PRO A 1 124 ? 14.343 -6.791 -16.492 1.00 94.56 124 PRO A N 1
ATOM 940 C CA . PRO A 1 124 ? 13.176 -7.218 -17.243 1.00 94.56 124 PRO A CA 1
ATOM 941 C C . PRO A 1 124 ? 12.406 -5.977 -17.707 1.00 94.56 124 PRO A C 1
ATOM 943 O O . PRO A 1 124 ? 12.091 -5.105 -16.902 1.00 94.56 124 PRO A O 1
ATOM 946 N N . SER A 1 125 ? 12.087 -5.907 -19.000 1.00 93.88 125 SER A N 1
ATOM 947 C CA . SER A 1 125 ? 11.320 -4.793 -19.573 1.00 93.88 125 SER A CA 1
ATOM 948 C C . SER A 1 125 ? 9.892 -4.714 -19.025 1.00 93.88 125 SER A C 1
ATOM 950 O O . SER A 1 125 ? 9.311 -3.633 -18.967 1.00 93.88 125 SER A O 1
ATOM 952 N N . ALA A 1 126 ? 9.346 -5.852 -18.588 1.00 95.75 126 ALA A N 1
ATOM 953 C CA . ALA A 1 126 ? 8.090 -5.954 -17.864 1.00 95.75 126 ALA A CA 1
ATOM 954 C C . ALA A 1 126 ? 8.139 -7.099 -16.847 1.00 95.75 126 ALA A C 1
ATOM 956 O O . ALA A 1 126 ? 8.831 -8.102 -17.040 1.00 95.75 126 ALA A O 1
ATOM 957 N N . PHE A 1 127 ? 7.371 -6.964 -15.775 1.00 96.25 127 PHE A N 1
ATOM 958 C CA . PHE A 1 127 ? 7.299 -7.929 -14.686 1.00 96.25 127 PHE A CA 1
ATOM 959 C C . PHE A 1 127 ? 5.903 -7.961 -14.073 1.00 96.25 127 PHE A C 1
ATOM 961 O O . PHE A 1 127 ? 5.121 -7.019 -14.203 1.00 96.25 127 PHE A O 1
ATOM 968 N N . ARG A 1 128 ? 5.609 -9.044 -13.349 1.00 97.62 128 ARG A N 1
ATOM 969 C CA . ARG A 1 128 ? 4.383 -9.147 -12.564 1.00 97.62 128 ARG A CA 1
ATOM 970 C C . ARG A 1 128 ? 4.647 -8.691 -11.137 1.00 97.62 128 ARG A C 1
ATOM 972 O O . ARG A 1 128 ? 5.380 -9.332 -10.386 1.00 97.62 128 ARG A O 1
ATOM 979 N N . PHE A 1 129 ? 4.054 -7.563 -10.779 1.00 98.56 129 PHE A N 1
ATOM 980 C CA . PHE A 1 129 ? 4.146 -6.999 -9.440 1.00 98.56 129 PHE A CA 1
ATOM 981 C C . PHE A 1 129 ? 3.177 -7.713 -8.496 1.00 98.56 129 PHE A C 1
ATOM 983 O O . PHE A 1 129 ? 2.009 -7.868 -8.836 1.00 98.56 129 PHE A O 1
ATOM 990 N N . LEU A 1 130 ? 3.653 -8.151 -7.335 1.00 98.69 130 LEU A N 1
ATOM 991 C CA . LEU A 1 130 ? 2.841 -8.662 -6.239 1.00 98.69 130 LEU A CA 1
ATOM 992 C C . LEU A 1 130 ? 2.877 -7.654 -5.087 1.00 98.69 130 LEU A C 1
ATOM 994 O O . LEU A 1 130 ? 3.942 -7.312 -4.565 1.00 98.69 130 LEU A O 1
ATOM 998 N N . GLU A 1 131 ? 1.697 -7.214 -4.672 1.00 98.31 131 GLU A N 1
ATOM 999 C CA . GLU A 1 131 ? 1.520 -6.212 -3.628 1.00 98.31 131 GLU A CA 1
ATOM 1000 C C . GLU A 1 131 ? 0.587 -6.735 -2.537 1.00 98.31 131 GLU A C 1
ATOM 1002 O O . GLU A 1 131 ? -0.431 -7.373 -2.818 1.00 98.31 131 GLU A O 1
ATOM 1007 N N . LYS A 1 132 ? 0.947 -6.455 -1.281 1.00 97.25 132 LYS A N 1
ATOM 1008 C CA . LYS A 1 132 ? 0.053 -6.593 -0.137 1.00 97.25 132 LYS A CA 1
ATOM 1009 C C . LYS A 1 132 ? 0.274 -5.433 0.818 1.00 97.25 132 LYS A C 1
ATOM 1011 O O . LYS A 1 132 ? 1.309 -5.364 1.476 1.00 97.25 132 LYS A O 1
ATOM 1016 N N . THR A 1 133 ? -0.754 -4.616 0.998 1.00 94.56 133 THR A N 1
ATOM 1017 C CA . THR A 1 133 ? -0.859 -3.669 2.113 1.00 94.56 133 THR A CA 1
ATOM 1018 C C . THR A 1 133 ? -2.313 -3.611 2.566 1.00 94.56 133 THR A C 1
ATOM 1020 O O . THR A 1 133 ? -3.175 -3.366 1.723 1.00 94.56 133 THR A O 1
ATOM 1023 N N . PRO A 1 134 ? -2.635 -3.785 3.864 1.00 90.12 134 PRO A N 1
ATOM 1024 C CA . PRO A 1 134 ? -4.025 -3.809 4.336 1.00 90.12 134 PRO A CA 1
ATOM 1025 C C . PRO A 1 134 ? -4.863 -2.603 3.879 1.00 90.12 134 PRO A C 1
ATOM 1027 O O . PRO A 1 134 ? -6.037 -2.746 3.552 1.00 90.12 134 PRO A O 1
ATOM 1030 N N . ARG A 1 135 ? -4.243 -1.417 3.772 1.00 90.69 135 ARG A N 1
ATOM 1031 C CA . ARG A 1 135 ? -4.883 -0.186 3.275 1.00 90.69 135 ARG A CA 1
ATOM 1032 C C . ARG A 1 135 ? -5.498 -0.333 1.881 1.00 90.69 135 ARG A C 1
ATOM 1034 O O . ARG A 1 135 ? -6.483 0.339 1.583 1.00 90.69 135 ARG A O 1
ATOM 1041 N N . ASN A 1 136 ? -4.962 -1.208 1.036 1.00 94.56 136 ASN A N 1
ATOM 1042 C CA . ASN A 1 136 ? -5.406 -1.343 -0.349 1.00 94.56 136 ASN A CA 1
ATOM 1043 C C . ASN A 1 136 ? -6.825 -1.890 -0.489 1.00 94.56 136 ASN A C 1
ATOM 1045 O O . ASN A 1 136 ? -7.459 -1.631 -1.510 1.00 94.56 136 ASN A O 1
ATOM 1049 N N . ALA A 1 137 ? -7.373 -2.513 0.560 1.00 94.81 137 ALA A N 1
ATOM 1050 C CA . ALA A 1 137 ? -8.791 -2.858 0.620 1.00 94.81 137 ALA A CA 1
ATOM 1051 C C . ALA A 1 137 ? -9.715 -1.631 0.475 1.00 94.81 137 ALA A C 1
ATOM 1053 O O . ALA A 1 137 ? -10.805 -1.753 -0.075 1.00 94.81 137 ALA A O 1
ATOM 1054 N N . LEU A 1 138 ? -9.275 -0.437 0.896 1.00 93.31 138 LEU A N 1
ATOM 1055 C CA . LEU A 1 138 ? -10.033 0.809 0.716 1.00 93.31 138 LEU A CA 1
ATOM 1056 C C . LEU A 1 138 ? -9.789 1.464 -0.656 1.00 93.31 138 LEU A C 1
ATOM 1058 O O . LEU A 1 138 ? -10.604 2.265 -1.111 1.00 93.31 138 LEU A O 1
ATOM 1062 N N . ASN A 1 139 ? -8.688 1.130 -1.333 1.00 94.94 139 ASN A N 1
ATOM 1063 C CA . ASN A 1 139 ? -8.114 1.950 -2.407 1.00 94.94 139 ASN A CA 1
ATOM 1064 C C . ASN A 1 139 ? -8.232 1.325 -3.801 1.00 94.94 139 ASN A C 1
ATOM 1066 O O . ASN A 1 139 ? -7.536 1.755 -4.718 1.00 94.94 139 ASN A O 1
ATOM 1070 N N . ILE A 1 140 ? -9.105 0.332 -3.991 1.00 96.81 140 ILE A N 1
ATOM 1071 C CA . ILE A 1 140 ? -9.262 -0.368 -5.277 1.00 96.81 140 ILE A CA 1
ATOM 1072 C C . ILE A 1 140 ? -9.452 0.608 -6.459 1.00 96.81 140 ILE A C 1
ATOM 1074 O O . ILE A 1 140 ? -8.702 0.482 -7.424 1.00 96.81 140 ILE A O 1
ATOM 1078 N N . PRO A 1 141 ? -10.335 1.633 -6.402 1.00 96.25 141 PRO A N 1
ATOM 1079 C CA . PRO A 1 141 ? -10.483 2.573 -7.517 1.00 96.25 141 PRO A CA 1
ATOM 1080 C C . PRO A 1 141 ? -9.202 3.347 -7.846 1.00 96.25 141 PRO A C 1
ATOM 1082 O O . PRO A 1 141 ? -8.905 3.556 -9.013 1.00 96.25 141 PRO A O 1
ATOM 1085 N N . PHE A 1 142 ? -8.431 3.752 -6.832 1.00 97.12 142 PHE A N 1
ATOM 1086 C CA . PHE A 1 142 ? -7.131 4.395 -7.031 1.00 97.12 142 PHE A CA 1
ATOM 1087 C C . PHE A 1 142 ? -6.132 3.434 -7.691 1.00 97.12 142 PHE A C 1
ATOM 1089 O O . PHE A 1 142 ? -5.436 3.807 -8.629 1.00 97.12 142 PHE A O 1
ATOM 1096 N N . LEU A 1 143 ? -6.081 2.180 -7.238 1.00 97.81 143 LEU A N 1
ATOM 1097 C CA . LEU A 1 143 ? -5.156 1.177 -7.767 1.00 97.81 143 LEU A CA 1
ATOM 1098 C C . LEU A 1 143 ? -5.463 0.805 -9.219 1.00 97.81 143 LEU A C 1
ATOM 1100 O O . LEU A 1 143 ? -4.521 0.587 -9.972 1.00 97.81 143 LEU A O 1
ATOM 1104 N N . CYS A 1 144 ? -6.734 0.796 -9.628 1.00 97.81 144 CYS A N 1
ATOM 1105 C CA . CYS A 1 144 ? -7.112 0.599 -11.030 1.00 97.81 144 CYS A CA 1
ATOM 1106 C C . CYS A 1 144 ? -6.612 1.734 -11.942 1.00 97.81 144 CYS A C 1
ATOM 1108 O O . CYS A 1 144 ? -6.262 1.476 -13.088 1.00 97.81 144 CYS A O 1
ATOM 1110 N N . GLU A 1 145 ? -6.524 2.973 -11.448 1.00 97.81 145 GLU A N 1
ATOM 1111 C CA . GLU A 1 145 ? -5.927 4.080 -12.216 1.00 97.81 145 GLU A CA 1
ATOM 1112 C C . GLU A 1 145 ? -4.396 3.955 -12.299 1.00 97.81 145 GLU A C 1
ATOM 1114 O O . GLU A 1 145 ? -3.781 4.220 -13.336 1.00 97.81 145 GLU A O 1
ATOM 1119 N N . VAL A 1 146 ? -3.749 3.518 -11.212 1.00 98.12 146 VAL A N 1
ATOM 1120 C CA . VAL A 1 146 ? -2.291 3.314 -11.185 1.00 98.12 146 VAL A CA 1
ATOM 1121 C C . VAL A 1 146 ? -1.873 2.113 -12.045 1.00 98.12 146 VAL A C 1
ATOM 1123 O O . VAL A 1 146 ? -0.856 2.195 -12.745 1.00 98.12 146 VAL A O 1
ATOM 1126 N N . PHE A 1 147 ? -2.659 1.033 -12.008 1.00 97.94 147 PHE A N 1
ATOM 1127 C CA . PHE A 1 147 ? -2.418 -0.266 -12.640 1.00 97.94 147 PHE A CA 1
ATOM 1128 C C . PHE A 1 147 ? -3.691 -0.788 -13.344 1.00 97.94 147 PHE A C 1
ATOM 1130 O O . PHE A 1 147 ? -4.440 -1.580 -12.767 1.00 97.94 147 PHE A O 1
ATOM 1137 N N . PRO A 1 148 ? -3.952 -0.371 -14.597 1.00 95.94 148 PRO A N 1
ATOM 1138 C CA . PRO A 1 148 ? -5.213 -0.680 -15.287 1.00 95.94 148 PRO A CA 1
ATOM 1139 C C . PRO A 1 148 ? -5.485 -2.164 -15.570 1.00 95.94 148 PRO A C 1
ATOM 1141 O O . PRO A 1 148 ? -6.629 -2.541 -15.802 1.00 95.94 148 PRO A O 1
ATOM 1144 N N . ASP A 1 149 ? -4.453 -3.004 -15.567 1.00 96.56 149 ASP A N 1
ATOM 1145 C CA . ASP A 1 149 ? -4.509 -4.455 -15.774 1.00 96.56 149 ASP A CA 1
ATOM 1146 C C . ASP A 1 149 ? -4.300 -5.252 -14.469 1.00 96.56 149 ASP A C 1
ATOM 1148 O O . ASP A 1 149 ? -4.032 -6.457 -14.497 1.00 96.56 149 ASP A O 1
ATOM 1152 N N . ALA A 1 150 ? -4.424 -4.600 -13.306 1.00 98.12 150 ALA A N 1
ATOM 1153 C CA . ALA A 1 150 ? -4.305 -5.265 -12.015 1.00 98.12 150 ALA A CA 1
ATOM 1154 C C . ALA A 1 150 ? -5.412 -6.305 -11.788 1.00 98.12 150 ALA A C 1
ATOM 1156 O O . ALA A 1 150 ? -6.593 -6.093 -12.068 1.00 98.12 150 ALA A O 1
ATOM 1157 N N . ARG A 1 151 ? -5.023 -7.428 -11.187 1.00 98.25 151 ARG A N 1
ATOM 1158 C CA . ARG A 1 151 ? -5.912 -8.465 -10.668 1.00 98.25 151 ARG A CA 1
ATOM 1159 C C . ARG A 1 151 ? -5.856 -8.467 -9.151 1.00 98.25 151 ARG A C 1
ATOM 1161 O O . ARG A 1 151 ? -4.783 -8.389 -8.554 1.00 98.25 151 ARG A O 1
ATOM 1168 N N . PHE A 1 152 ? -7.018 -8.609 -8.533 1.00 98.56 152 PHE A N 1
ATOM 1169 C CA . PHE A 1 152 ? -7.152 -8.589 -7.085 1.00 98.56 152 PHE A CA 1
ATOM 1170 C C . PHE A 1 152 ? -7.399 -9.996 -6.552 1.00 98.56 152 PHE A C 1
ATOM 1172 O O . PHE A 1 152 ? -8.265 -10.715 -7.050 1.00 98.56 152 PHE A O 1
ATOM 1179 N N . ILE A 1 153 ? -6.650 -10.375 -5.521 1.00 98.44 153 ILE A N 1
ATOM 1180 C CA . ILE A 1 153 ? -6.948 -11.552 -4.705 1.00 98.44 153 ILE A CA 1
ATOM 1181 C C . ILE A 1 153 ? -7.643 -11.046 -3.451 1.00 98.44 153 ILE A C 1
ATOM 1183 O O . ILE A 1 153 ? -7.012 -10.413 -2.606 1.00 98.44 153 ILE A O 1
ATOM 1187 N N . PHE A 1 154 ? -8.938 -11.327 -3.332 1.00 98.00 154 PHE A N 1
ATOM 1188 C CA . PHE A 1 154 ? -9.674 -11.080 -2.100 1.00 98.00 154 PHE A CA 1
ATOM 1189 C C . PHE A 1 154 ? -9.453 -12.243 -1.133 1.00 98.00 154 PHE A C 1
ATOM 1191 O O . PHE A 1 154 ? -9.975 -13.340 -1.336 1.00 98.00 154 PHE A O 1
ATOM 1198 N N . LEU A 1 155 ? -8.644 -12.013 -0.100 1.00 97.50 155 LEU A N 1
ATOM 1199 C CA . LEU A 1 155 ? -8.404 -12.998 0.948 1.00 97.50 155 LEU A CA 1
ATOM 1200 C C . LEU A 1 155 ? -9.459 -12.846 2.045 1.00 97.50 155 LEU A C 1
ATOM 1202 O O . LEU A 1 155 ? -9.533 -11.819 2.721 1.00 97.50 155 LEU A O 1
ATOM 1206 N N . HIS A 1 156 ? -10.236 -13.907 2.228 1.00 95.75 156 HIS A N 1
ATOM 1207 C CA . HIS A 1 156 ? -11.302 -13.996 3.215 1.00 95.75 156 HIS A CA 1
ATOM 1208 C C . HIS A 1 156 ? -10.893 -14.888 4.396 1.00 95.75 156 HIS A C 1
ATOM 1210 O O . HIS A 1 156 ? -10.291 -15.946 4.207 1.00 95.75 156 HIS A O 1
ATOM 1216 N N . ARG A 1 157 ? -11.280 -14.479 5.606 1.00 96.12 157 ARG A N 1
ATOM 1217 C CA . ARG A 1 157 ? -11.174 -15.240 6.858 1.00 96.12 157 ARG A CA 1
ATOM 1218 C C . ARG A 1 157 ? -12.540 -15.232 7.548 1.00 96.12 157 ARG A C 1
ATOM 1220 O O . ARG A 1 157 ? -13.278 -14.269 7.369 1.00 96.12 157 ARG A O 1
ATOM 1227 N N . ASP A 1 158 ? -12.866 -16.273 8.326 1.00 97.69 158 ASP A N 1
ATOM 1228 C CA . ASP A 1 158 ? -14.105 -16.305 9.121 1.00 97.69 158 ASP A CA 1
ATOM 1229 C C . ASP A 1 158 ? -14.272 -14.983 9.901 1.00 97.69 158 ASP A C 1
ATOM 1231 O O . ASP A 1 158 ? -13.348 -14.594 10.630 1.00 97.69 158 ASP A O 1
ATOM 1235 N N . PRO A 1 159 ? -15.412 -14.279 9.749 1.00 96.19 159 PRO A N 1
ATOM 1236 C CA . PRO A 1 159 ? -15.602 -12.969 10.359 1.00 96.19 159 PRO A CA 1
ATOM 1237 C C . PRO A 1 159 ? -15.422 -12.968 11.875 1.00 96.19 159 PRO A C 1
ATOM 1239 O O . PRO A 1 159 ? -14.847 -12.024 12.404 1.00 96.19 159 PRO A O 1
ATOM 1242 N N . ARG A 1 160 ? -15.837 -14.023 12.588 1.00 97.00 160 ARG A N 1
ATOM 1243 C CA . ARG A 1 160 ? -15.752 -14.065 14.059 1.00 97.00 160 ARG A CA 1
ATOM 1244 C C . ARG A 1 160 ? -14.301 -14.069 14.511 1.00 97.00 160 ARG A C 1
ATOM 1246 O O . ARG A 1 160 ? -13.922 -13.290 15.382 1.00 97.00 160 ARG A O 1
ATOM 1253 N N . GLU A 1 161 ? -13.478 -14.906 13.884 1.00 96.69 161 GLU A N 1
ATOM 1254 C CA . GLU A 1 161 ? -12.047 -14.960 14.183 1.00 96.69 161 GLU A CA 1
ATOM 1255 C C . GLU A 1 161 ? -11.314 -13.690 13.754 1.00 96.69 161 GLU A C 1
ATOM 1257 O O . GLU A 1 161 ? -10.410 -13.217 14.449 1.00 96.69 161 GLU A O 1
ATOM 1262 N N . ASN A 1 162 ? -11.672 -13.139 12.590 1.00 96.88 162 ASN A N 1
ATOM 1263 C CA . ASN A 1 162 ? -11.017 -11.943 12.090 1.00 96.88 162 ASN A CA 1
ATOM 1264 C C . ASN A 1 162 ? -11.344 -10.734 12.976 1.00 96.88 162 ASN A C 1
ATOM 1266 O O . ASN A 1 162 ? -10.421 -10.003 13.341 1.00 96.88 162 ASN A O 1
ATOM 1270 N N . ILE A 1 163 ? -12.616 -10.546 13.339 1.00 97.25 163 ILE A N 1
ATOM 1271 C CA . ILE A 1 163 ? -13.074 -9.478 14.234 1.00 97.25 163 ILE A CA 1
ATOM 1272 C C . ILE A 1 163 ? -12.391 -9.623 15.591 1.00 97.25 163 ILE A C 1
ATOM 1274 O O . ILE A 1 163 ? -11.778 -8.664 16.050 1.00 97.25 163 ILE A O 1
ATOM 1278 N N . ALA A 1 164 ? -12.382 -10.822 16.188 1.00 97.12 164 ALA A N 1
ATOM 1279 C CA . ALA A 1 164 ? -11.686 -11.063 17.454 1.00 97.12 164 ALA A CA 1
ATOM 1280 C C . ALA A 1 164 ? -10.204 -10.640 17.388 1.00 97.12 164 ALA A C 1
ATOM 1282 O O . ALA A 1 164 ? -9.728 -9.905 18.252 1.00 97.12 164 ALA A O 1
ATOM 1283 N N . SER A 1 165 ? -9.491 -10.994 16.313 1.00 95.94 165 SER A N 1
ATOM 1284 C CA . SER A 1 165 ? -8.088 -10.590 16.135 1.00 95.94 165 SER A CA 1
ATOM 1285 C C . SER A 1 165 ? -7.904 -9.083 15.885 1.00 95.94 165 SER A C 1
ATOM 1287 O O . SER A 1 165 ? -6.881 -8.507 16.263 1.00 95.94 165 SER A O 1
ATOM 1289 N N . ILE A 1 166 ? -8.873 -8.415 15.250 1.00 96.19 166 ILE A N 1
ATOM 1290 C CA . ILE A 1 166 ? -8.876 -6.952 15.100 1.00 96.19 166 ILE A CA 1
ATOM 1291 C C . ILE A 1 166 ? -9.096 -6.284 16.465 1.00 96.19 166 ILE A C 1
ATOM 1293 O O . ILE A 1 166 ? -8.387 -5.330 16.790 1.00 96.19 166 ILE A O 1
ATOM 1297 N N . MET A 1 167 ? -10.008 -6.799 17.293 1.00 96.25 167 MET A N 1
ATOM 1298 C CA . MET A 1 167 ? -10.246 -6.298 18.653 1.00 96.25 167 MET A CA 1
ATOM 1299 C C . MET A 1 167 ? -8.996 -6.432 19.538 1.00 96.25 167 MET A C 1
ATOM 1301 O O . MET A 1 167 ? -8.653 -5.510 20.287 1.00 96.25 167 MET A O 1
ATOM 1305 N N . GLU A 1 168 ? -8.274 -7.549 19.428 1.00 95.12 168 GLU A N 1
ATOM 1306 C CA . GLU A 1 168 ? -6.975 -7.738 20.088 1.00 95.12 168 GLU A CA 1
ATOM 1307 C C . GLU A 1 168 ? -5.947 -6.701 19.619 1.00 95.12 168 GLU A C 1
ATOM 1309 O O . GLU A 1 168 ? -5.260 -6.107 20.449 1.00 95.12 168 GLU A O 1
ATOM 1314 N N . ALA A 1 169 ? -5.871 -6.424 18.312 1.00 93.31 169 ALA A N 1
ATOM 1315 C CA . ALA A 1 169 ? -4.968 -5.407 17.768 1.00 93.31 169 ALA A CA 1
ATOM 1316 C C . ALA A 1 169 ? -5.296 -3.998 18.296 1.00 93.31 169 ALA A C 1
ATOM 1318 O O . ALA A 1 169 ? -4.386 -3.260 18.669 1.00 93.31 169 ALA A O 1
ATOM 1319 N N . TRP A 1 170 ? -6.581 -3.649 18.409 1.00 93.06 170 TRP A N 1
ATOM 1320 C CA . TRP A 1 170 ? -7.032 -2.410 19.057 1.00 93.06 170 TRP A CA 1
ATOM 1321 C C . TRP A 1 170 ? -6.642 -2.339 20.538 1.00 93.06 170 TRP A C 1
ATOM 1323 O O . TRP A 1 170 ? -6.283 -1.276 21.044 1.00 93.06 170 TRP A O 1
ATOM 1333 N N . THR A 1 171 ? -6.692 -3.468 21.244 1.00 88.19 171 THR A N 1
ATOM 1334 C CA . THR A 1 171 ? -6.281 -3.543 22.652 1.00 88.19 171 THR A CA 1
ATOM 1335 C C . THR A 1 171 ? -4.767 -3.382 22.794 1.00 88.19 171 THR A C 1
ATOM 1337 O O . THR A 1 171 ? -4.310 -2.605 23.633 1.00 88.19 171 THR A O 1
ATOM 1340 N N . ALA A 1 172 ? -3.990 -4.047 21.934 1.00 85.44 172 ALA A N 1
ATOM 1341 C CA . ALA A 1 172 ? -2.535 -3.927 21.871 1.00 85.44 172 ALA A CA 1
ATOM 1342 C C . ALA A 1 172 ? -2.068 -2.513 21.479 1.00 85.44 172 ALA A C 1
ATOM 1344 O O . ALA A 1 172 ? -0.999 -2.080 21.910 1.00 85.44 172 ALA A O 1
ATOM 1345 N N . GLY A 1 173 ? -2.871 -1.755 20.727 1.00 78.31 173 GLY A N 1
ATOM 1346 C CA . GLY A 1 173 ? -2.561 -0.362 20.390 1.00 78.31 173 GLY A CA 1
ATOM 1347 C C . GLY A 1 173 ? -2.515 0.605 21.547 1.00 78.31 173 GLY A C 1
ATOM 1348 O O . GLY A 1 173 ? -1.768 1.575 21.484 1.00 78.31 173 GLY A O 1
ATOM 1349 N N . ARG A 1 174 ? -3.133 0.268 22.680 1.00 71.94 174 ARG A N 1
ATOM 1350 C CA . ARG A 1 174 ? -2.924 1.006 23.937 1.00 71.94 174 ARG A CA 1
ATOM 1351 C C . ARG A 1 174 ? -1.478 0.940 24.442 1.00 71.94 174 ARG A C 1
ATOM 1353 O O . ARG A 1 174 ? -1.099 1.724 25.301 1.00 71.94 174 ARG A O 1
ATOM 1360 N N . GLN A 1 175 ? -0.691 -0.005 23.929 1.00 72.81 175 GLN A N 1
ATOM 1361 C CA . GLN A 1 175 ? 0.725 -0.208 24.242 1.00 72.81 175 GLN A CA 1
ATOM 1362 C C . GLN A 1 175 ? 1.631 0.164 23.050 1.00 72.81 175 GLN A C 1
ATOM 1364 O O . GLN A 1 175 ? 2.804 -0.195 23.031 1.00 72.81 175 GLN A O 1
ATOM 1369 N N . GLY A 1 176 ? 1.092 0.862 22.039 1.00 65.31 176 GLY A N 1
ATOM 1370 C CA . GLY A 1 176 ? 1.825 1.340 20.861 1.00 65.31 176 GLY A CA 1
ATOM 1371 C C . GLY A 1 176 ? 1.836 0.396 19.650 1.00 65.31 176 GLY A C 1
ATOM 1372 O O . GLY A 1 176 ? 2.364 0.764 18.602 1.00 65.31 176 GLY A O 1
ATOM 1373 N N . GLY A 1 177 ? 1.249 -0.804 19.734 1.00 77.94 177 GLY A N 1
ATOM 1374 C CA . GLY A 1 177 ? 1.149 -1.723 18.589 1.00 77.94 177 GLY A CA 1
ATOM 1375 C C . GLY A 1 177 ? 0.006 -1.365 17.627 1.00 77.94 177 GLY A C 1
ATOM 1376 O O . GLY A 1 177 ? -1.088 -1.065 18.058 1.00 77.94 177 GLY A O 1
ATOM 1377 N N . PHE A 1 178 ? 0.183 -1.446 16.307 1.00 86.94 178 PHE A N 1
ATOM 1378 C CA . PHE A 1 178 ? -0.914 -1.239 15.328 1.00 86.94 178 PHE A CA 1
ATOM 1379 C C . PHE A 1 178 ? -1.560 0.164 15.280 1.00 86.94 178 PHE A C 1
ATOM 1381 O O . PHE A 1 178 ? -2.487 0.369 14.485 1.00 86.94 178 PHE A O 1
ATOM 1388 N N . VAL A 1 179 ? -1.071 1.137 16.058 1.00 90.31 179 VAL A N 1
ATOM 1389 C CA . VAL A 1 179 ? -1.474 2.545 15.933 1.00 90.31 179 VAL A CA 1
ATOM 1390 C C . VAL A 1 179 ? -1.098 3.036 14.539 1.00 90.31 179 VAL A C 1
ATOM 1392 O O . VAL A 1 179 ? 0.046 2.914 14.108 1.00 90.31 179 VAL A O 1
ATOM 1395 N N . THR A 1 180 ? -2.084 3.559 13.815 1.00 88.38 180 THR A N 1
ATOM 1396 C CA . THR A 1 180 ? -1.894 4.115 12.466 1.00 88.38 180 THR A CA 1
ATOM 1397 C C . THR A 1 180 ? -2.085 5.627 12.459 1.00 88.38 180 THR A C 1
ATOM 1399 O O . THR A 1 180 ? -1.400 6.307 11.700 1.00 88.38 180 THR A O 1
ATOM 1402 N N . PHE A 1 181 ? -2.958 6.158 13.325 1.00 87.94 181 PHE A N 1
ATOM 1403 C CA . PHE A 1 181 ? -3.163 7.601 13.478 1.00 87.94 181 PHE A CA 1
ATOM 1404 C C . PHE A 1 181 ? -3.096 7.976 14.964 1.00 87.94 181 PHE A C 1
ATOM 1406 O O . PHE A 1 181 ? -4.095 7.837 15.676 1.00 87.94 181 PHE A O 1
ATOM 1413 N N . PRO A 1 182 ? -1.916 8.399 15.449 1.00 88.38 182 PRO A N 1
ATOM 1414 C CA . PRO A 1 182 ? -1.758 8.896 16.809 1.00 88.38 182 PRO A CA 1
ATOM 1415 C C . PRO A 1 182 ? -2.532 10.203 17.005 1.00 88.38 182 PRO A C 1
ATOM 1417 O O . PRO A 1 182 ? -2.469 11.083 16.146 1.00 88.38 182 PRO A O 1
ATOM 1420 N N . GLY A 1 183 ? -3.241 10.344 18.126 1.00 87.81 183 GLY A N 1
ATOM 1421 C CA . GLY A 1 183 ? -3.949 11.578 18.486 1.00 87.81 183 GLY A CA 1
ATOM 1422 C C . GLY A 1 183 ? -4.933 12.075 17.420 1.00 87.81 183 GLY A C 1
ATOM 1423 O O . GLY A 1 183 ? -4.970 13.271 17.129 1.00 87.81 183 GLY A O 1
ATOM 1424 N N . LEU A 1 184 ? -5.703 11.168 16.810 1.00 88.75 184 LEU A N 1
ATOM 1425 C CA . LEU A 1 184 ? -6.601 11.496 15.704 1.00 88.75 184 LEU A CA 1
ATOM 1426 C C . LEU A 1 184 ? -7.627 12.565 16.127 1.00 88.75 184 LEU A C 1
ATOM 1428 O O . LEU A 1 184 ? -8.478 12.337 16.988 1.00 88.75 184 LEU A O 1
ATOM 1432 N N . SER A 1 185 ? -7.567 13.741 15.499 1.00 87.00 185 SER A N 1
ATOM 1433 C CA . SER A 1 185 ? -8.447 14.866 15.835 1.00 87.00 185 SER A CA 1
ATOM 1434 C C . SER A 1 185 ? -9.924 14.507 15.647 1.00 87.00 185 SER A C 1
ATOM 1436 O O . SER A 1 185 ? -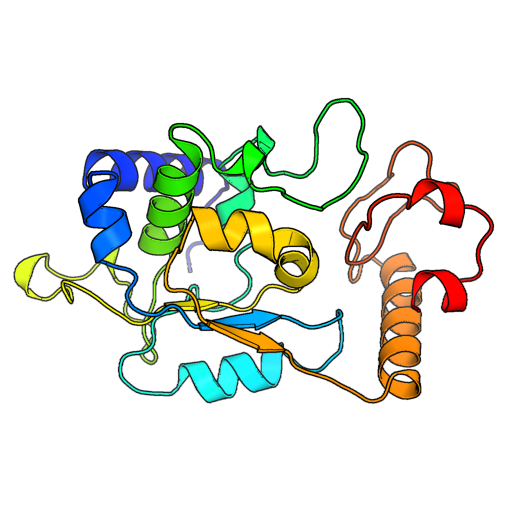10.339 14.107 14.560 1.00 87.00 185 SER A O 1
ATOM 1438 N N . GLY A 1 186 ? -10.729 14.668 16.703 1.00 87.88 186 GLY A N 1
ATOM 1439 C CA . GLY A 1 186 ? -12.148 14.291 16.729 1.00 87.88 186 GLY A CA 1
ATOM 1440 C C . GLY A 1 186 ? -12.426 12.850 17.179 1.00 87.88 186 GLY A C 1
ATOM 1441 O O . GLY A 1 186 ? -13.591 12.450 17.221 1.00 87.88 186 GLY A O 1
ATOM 1442 N N . TRP A 1 187 ? -11.392 12.081 17.535 1.00 91.75 187 TRP A N 1
ATOM 1443 C CA . TRP A 1 187 ? -11.513 10.739 18.103 1.00 91.75 187 TRP A CA 1
ATOM 1444 C C . TRP A 1 187 ? -11.419 10.761 19.633 1.00 91.75 187 TRP A C 1
ATOM 1446 O O . TRP A 1 187 ? -10.417 11.186 20.207 1.00 91.75 187 TRP A O 1
ATOM 1456 N N . LYS A 1 188 ? -12.450 10.259 20.322 1.00 90.56 188 LYS A N 1
ATOM 1457 C CA . LYS A 1 188 ? -12.544 10.309 21.797 1.00 90.56 188 LYS A CA 1
ATOM 1458 C C . LYS A 1 188 ? -11.538 9.405 22.527 1.00 90.56 188 LYS A C 1
ATOM 1460 O O . LYS A 1 188 ? -11.340 9.573 23.726 1.00 90.56 188 LYS A O 1
ATOM 1465 N N . ARG A 1 189 ? -10.924 8.429 21.842 1.00 89.19 189 ARG A N 1
ATOM 1466 C CA . ARG A 1 189 ? -10.066 7.391 22.462 1.00 89.19 189 ARG A CA 1
ATOM 1467 C C . ARG A 1 189 ? -8.566 7.615 22.244 1.00 89.19 189 ARG A C 1
ATOM 1469 O O . ARG A 1 189 ? -7.782 6.709 22.510 1.00 89.19 189 ARG A O 1
ATOM 1476 N N . GLY A 1 190 ? -8.174 8.804 21.781 1.00 88.56 190 GLY A N 1
ATOM 1477 C CA . GLY A 1 190 ? -6.780 9.163 21.514 1.00 88.56 190 GLY A CA 1
ATOM 1478 C C . GLY A 1 190 ? -6.295 8.606 20.180 1.00 88.56 190 GLY A C 1
ATOM 1479 O O . GLY A 1 190 ? -6.506 9.223 19.137 1.00 88.56 190 GLY A O 1
ATOM 1480 N N . ASP A 1 191 ? -5.672 7.433 20.207 1.00 91.06 191 ASP A N 1
ATOM 1481 C CA . ASP A 1 191 ? -5.051 6.829 19.029 1.00 91.06 191 ASP A CA 1
ATOM 1482 C C . ASP A 1 191 ? -6.035 5.954 18.240 1.00 91.06 191 ASP A C 1
ATOM 1484 O O . ASP A 1 191 ? -6.867 5.229 18.800 1.00 91.06 191 ASP A O 1
ATOM 1488 N N . TRP A 1 192 ? -5.919 5.996 16.913 1.00 92.31 192 TRP A N 1
ATOM 1489 C CA . TRP A 1 192 ? -6.634 5.106 16.004 1.00 92.31 192 TRP A CA 1
ATOM 1490 C C . TRP A 1 192 ? -5.731 3.965 15.537 1.00 92.31 192 TRP A C 1
ATOM 1492 O O . TRP A 1 192 ? -4.609 4.184 15.062 1.00 92.31 192 TRP A O 1
ATOM 1502 N N . CYS A 1 193 ? -6.250 2.740 15.604 1.00 92.94 193 CYS A N 1
ATOM 1503 C CA . CYS A 1 193 ? -5.549 1.542 15.157 1.00 92.94 193 CYS A CA 1
ATOM 1504 C C . CYS A 1 193 ? -6.035 1.086 13.778 1.00 92.94 193 CYS A C 1
ATOM 1506 O O . CYS A 1 193 ? -7.223 1.149 13.471 1.00 92.94 193 CYS A O 1
ATOM 1508 N N . LEU A 1 194 ? -5.123 0.527 12.980 1.00 92.62 194 LEU A N 1
ATOM 1509 C CA . LEU A 1 194 ? -5.425 -0.087 11.682 1.00 92.62 194 LEU A CA 1
ATOM 1510 C C . LEU A 1 194 ? -6.026 0.904 10.654 1.00 92.62 194 LEU A C 1
ATOM 1512 O O . LEU A 1 194 ? -5.571 2.037 10.504 1.00 92.62 194 LEU A O 1
ATOM 1516 N N . LEU A 1 195 ? -6.996 0.449 9.857 1.00 91.81 195 LEU A N 1
ATOM 1517 C CA . LEU A 1 195 ? -7.562 1.212 8.745 1.00 91.81 195 LEU A CA 1
ATOM 1518 C C . LEU A 1 195 ? -8.538 2.272 9.252 1.00 91.81 195 LEU A C 1
ATOM 1520 O O . LEU A 1 195 ? -9.320 1.993 10.151 1.00 91.81 195 LEU A O 1
ATOM 1524 N N . LEU A 1 196 ? -8.521 3.455 8.636 1.00 91.81 196 LEU A N 1
ATOM 1525 C CA . LEU A 1 196 ? -9.468 4.540 8.906 1.00 91.81 196 LEU A CA 1
ATOM 1526 C C . LEU A 1 196 ? -10.546 4.562 7.805 1.00 91.81 196 LEU A C 1
ATOM 1528 O O . LEU A 1 196 ? -10.277 5.092 6.719 1.00 91.81 196 LEU A O 1
ATOM 1532 N N . PRO A 1 197 ? -11.724 3.948 8.010 1.00 91.88 197 PRO A N 1
ATOM 1533 C CA . PRO A 1 197 ? -12.780 3.920 7.004 1.00 91.88 197 PRO A CA 1
ATOM 1534 C C . PRO A 1 197 ? -13.458 5.296 6.849 1.00 91.88 197 PRO A C 1
ATOM 1536 O O . PRO A 1 197 ? -13.379 6.140 7.744 1.00 91.88 197 PRO A O 1
ATOM 1539 N N . PRO A 1 198 ? -14.144 5.551 5.720 1.00 90.19 198 PRO A N 1
ATOM 1540 C CA . PRO A 1 198 ? -15.103 6.650 5.622 1.00 90.19 198 PRO A CA 1
ATOM 1541 C C . PRO A 1 198 ? -16.140 6.585 6.746 1.00 90.19 198 PRO A C 1
ATOM 1543 O O . PRO A 1 198 ? -16.585 5.498 7.100 1.00 90.19 198 PRO A O 1
ATOM 1546 N N . GLY A 1 199 ? -16.517 7.742 7.296 1.00 90.25 199 GLY A N 1
ATOM 1547 C CA . GLY A 1 199 ? -17.519 7.816 8.367 1.00 90.25 199 GLY A CA 1
ATOM 1548 C C . GLY A 1 199 ? -16.998 7.435 9.757 1.00 90.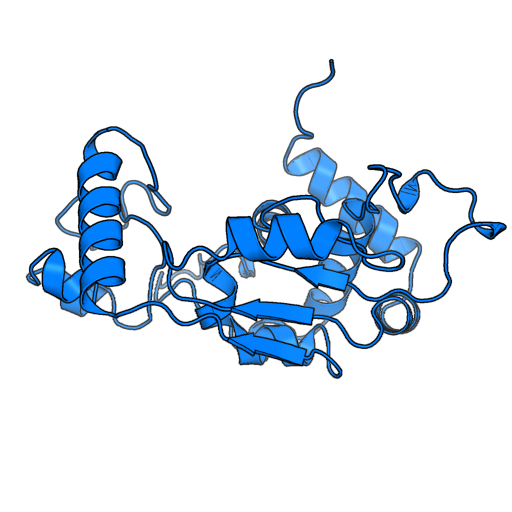25 199 GLY A C 1
ATOM 1549 O O . GLY A 1 199 ? -17.784 7.342 10.690 1.00 90.25 199 GLY A O 1
ATOM 1550 N N . TRP A 1 200 ? -15.680 7.272 9.945 1.00 92.25 200 TRP A N 1
ATOM 1551 C CA . TRP A 1 200 ? -15.087 6.842 11.222 1.00 92.25 200 TRP A CA 1
ATOM 1552 C C . TRP A 1 200 ? -15.542 7.651 12.453 1.00 92.25 200 TRP A C 1
ATOM 1554 O O . TRP A 1 200 ? -15.554 7.129 13.565 1.00 92.25 200 TRP A O 1
ATOM 1564 N N . ARG A 1 201 ? -15.944 8.917 12.274 1.00 91.06 201 ARG A N 1
ATOM 1565 C CA . ARG A 1 201 ? -16.443 9.793 13.351 1.00 91.06 201 ARG A CA 1
ATOM 1566 C C . ARG A 1 201 ? -17.719 9.274 14.008 1.00 91.06 201 ARG A C 1
ATOM 1568 O O . ARG A 1 201 ? -17.920 9.521 15.197 1.00 91.06 201 ARG A O 1
ATOM 1575 N N . GLU A 1 202 ? -18.545 8.551 13.258 1.00 93.38 202 GLU A N 1
ATOM 1576 C CA . GLU A 1 202 ? -19.777 7.918 13.742 1.00 93.38 202 GLU A CA 1
ATOM 1577 C C . GLU A 1 202 ? -19.474 6.785 14.737 1.00 93.38 202 GLU A C 1
ATOM 1579 O O . GLU A 1 202 ? -20.311 6.433 15.561 1.00 93.38 202 GLU A O 1
ATOM 1584 N N . LEU A 1 203 ? -18.238 6.272 14.735 1.00 94.31 203 LEU A N 1
ATOM 1585 C CA . LEU A 1 203 ? -17.793 5.180 15.600 1.00 94.31 203 LEU A CA 1
ATOM 1586 C C . LEU A 1 203 ? -17.287 5.647 16.975 1.00 94.31 203 LEU A C 1
ATOM 1588 O O . LEU A 1 203 ? -16.825 4.830 17.771 1.00 94.31 203 LEU A O 1
ATOM 1592 N N . ASN A 1 204 ? -17.347 6.950 17.278 1.00 92.75 204 ASN A N 1
ATOM 1593 C CA . ASN A 1 204 ? -16.822 7.522 18.527 1.00 92.75 204 ASN A CA 1
ATOM 1594 C C . ASN A 1 204 ? -17.390 6.851 19.787 1.00 92.75 204 ASN A C 1
ATOM 1596 O O . ASN A 1 204 ? -16.668 6.627 20.765 1.00 92.75 204 ASN A O 1
ATOM 1600 N N . ASP A 1 205 ? -18.673 6.506 19.741 1.00 93.62 205 ASP A N 1
ATOM 1601 C CA . ASP A 1 205 ? -19.399 5.889 20.849 1.00 93.62 205 ASP A CA 1
ATOM 1602 C C . ASP A 1 205 ? -19.604 4.371 20.652 1.00 93.62 205 ASP A C 1
ATOM 1604 O O . ASP A 1 205 ? -20.130 3.702 21.537 1.00 93.62 205 ASP A O 1
ATOM 1608 N N . ALA A 1 206 ? -19.106 3.803 19.546 1.00 95.88 206 ALA A N 1
ATOM 1609 C CA . ALA A 1 206 ? -19.227 2.384 19.211 1.00 95.88 206 ALA A CA 1
ATOM 1610 C C . ALA A 1 206 ? -18.247 1.509 20.012 1.00 95.88 206 ALA A C 1
ATOM 1612 O O . ALA A 1 206 ? -17.094 1.876 20.257 1.00 95.88 206 ALA A O 1
ATOM 1613 N N . SER A 1 207 ? -18.657 0.315 20.420 1.00 95.12 207 SER A N 1
ATOM 1614 C CA . SER A 1 207 ? -17.779 -0.680 21.044 1.00 95.12 207 SER A CA 1
ATOM 1615 C C . SER A 1 207 ? -16.609 -1.072 20.124 1.00 95.12 207 SE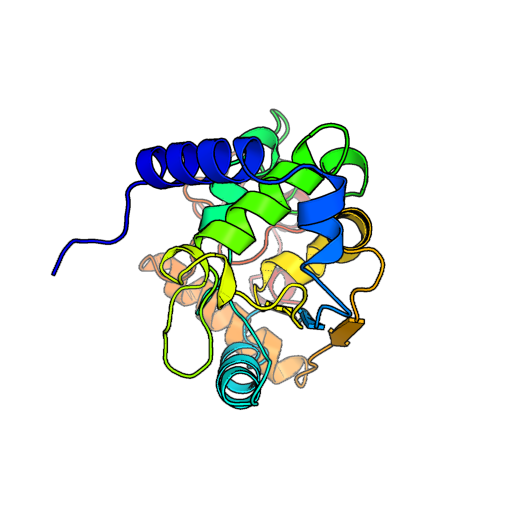R A C 1
ATOM 1617 O O . SER A 1 207 ? -16.650 -0.900 18.910 1.00 95.12 207 SER A O 1
ATOM 1619 N N . ILE A 1 208 ? -15.534 -1.633 20.690 1.00 94.12 208 ILE A N 1
ATOM 1620 C CA . ILE A 1 208 ? -14.401 -2.126 19.879 1.00 94.12 208 ILE A CA 1
ATOM 1621 C C . ILE A 1 208 ? -14.841 -3.246 18.923 1.00 94.12 208 ILE A C 1
ATOM 1623 O O . ILE A 1 208 ? -14.277 -3.365 17.842 1.00 94.12 208 ILE A O 1
ATOM 1627 N N . ALA A 1 209 ? -15.860 -4.029 19.292 1.00 95.12 209 ALA A N 1
ATOM 1628 C CA . ALA A 1 209 ? -16.437 -5.041 18.414 1.00 95.12 209 ALA A CA 1
ATOM 1629 C C . ALA A 1 209 ? -17.128 -4.412 17.193 1.00 95.12 209 ALA A C 1
ATOM 1631 O O . ALA A 1 209 ? -16.908 -4.872 16.080 1.00 95.12 209 ALA A O 1
ATOM 1632 N N . GLU A 1 210 ? -17.894 -3.333 17.385 1.00 95.44 210 GLU A N 1
ATOM 1633 C CA . GLU A 1 210 ? -18.539 -2.592 16.289 1.00 95.44 210 GLU A CA 1
ATOM 1634 C C . GLU A 1 210 ? -17.528 -1.862 15.399 1.00 95.44 210 GLU A C 1
ATOM 1636 O O . GLU A 1 210 ? -17.724 -1.792 14.196 1.00 95.44 210 GLU A O 1
ATOM 1641 N N . ILE A 1 211 ? -16.424 -1.356 15.959 1.00 94.81 211 ILE A N 1
ATOM 1642 C CA . ILE A 1 211 ? -15.332 -0.755 15.169 1.00 94.81 211 ILE A CA 1
ATOM 1643 C C . ILE A 1 211 ? -14.587 -1.813 14.338 1.00 94.81 211 ILE A C 1
ATOM 1645 O O . ILE A 1 211 ? -14.026 -1.504 13.288 1.00 94.81 211 ILE A O 1
ATOM 1649 N N . ALA A 1 212 ? -14.509 -3.044 14.846 1.00 94.25 212 ALA A N 1
ATOM 1650 C CA . ALA A 1 212 ? -13.782 -4.141 14.222 1.00 94.25 212 ALA A CA 1
ATOM 1651 C C . ALA A 1 212 ? -14.572 -4.878 13.126 1.00 94.25 212 ALA A C 1
ATOM 1653 O O . ALA A 1 212 ? -13.941 -5.573 12.324 1.00 94.25 212 ALA A O 1
ATOM 1654 N N . ALA A 1 213 ? -15.905 -4.770 13.136 1.00 91.12 213 ALA A N 1
ATOM 1655 C CA . ALA A 1 213 ? -16.831 -5.403 12.195 1.00 91.12 213 ALA A CA 1
ATOM 1656 C C . ALA A 1 213 ? -16.971 -4.600 10.892 1.00 91.12 213 ALA A C 1
ATOM 1658 O O . ALA A 1 213 ? -17.058 -5.256 9.829 1.00 91.12 213 ALA A O 1
#